Protein AF-A0A9D5AHN9-F1 (afdb_monomer_lite)

Radius of gyration: 20.52 Å; chains: 1; bounding box: 49×47×52 Å

Organism: Pisum sativum (NCBI:txid3888)

Foldseek 3Di:
DFPFPQWDKFDAPVLVLLLVVLLCVVDPCPPCVLLSLLLQLQLLQLLLVLLQVCLVVQVLVVLVVCDPVNLVVVVVVSVVLVVLVVVCQLQLQDPPPDDSDPDVVSSVVSVVVVVVVDTLVVSNVLSVVLVVQLVVQVVVLVVDVVSVCSNVCSVVVSVVVVVVVCVVVVCVVVSNDDDPDDDDDFQDFCPVSHDPDDDSNVSSNVSNNVSSVVLLVVQSSLSVVVCVVVVHDGSSSSQSSVQSVCSNVQSRRSHGRMHIDDDPDDD

Sequence (267 aa):
MGSSRDIAIGPVAVVSLLMGTLLSNEIDPVTHKEEYQRLAFTATFFAGITQATLGIFRLGFLIDFLSHAAIVGFMGGAAITIGLQQLKGFLGIKSKMFTTKTDIVSVLHSVFASAKHGWNWHTILIGASFLCFLLVAKYIGKKNNKFFWVPAIAPLISVVLSTFFVFITRADKQGVEIVNHIEKGINPSSVHDIYFSGEYLGKGFKIGVTAGMIALTEAIAIGRTFASMKDYQLDGNREMVALGTMNVVGSMTSCYVATGKIIMNRS

Secondary structure (DSSP, 8-state):
--S-SSEEEE--HHHHHHHHHHHHHHS-TTT-HHHHHHHHHHHHHHHHHHHHHHHHTTGGGGGTT--HHHHHHHHHHHHHHHHHHHHHHHHT--GGG--S---HHHHHHHHHHHTTT---HHHHHHHHHHHHHHHHHHHHHHH-GGGTTHHHHHHHHHHHHHHHHHHHHTGGGGT-----PPPPSPPPP-TTTS-SSSHHHHHHHHHHHHHHHHHHHHHHHHHHHHHHHHT----HHHHHHHHHHHHHHHHHTTPPP-EEEE-----

pLDDT: mean 75.52, std 12.18, range [34.12, 93.62]

InterPro domains:
  IPR001902 SLC26A/SulP transporter [PTHR11814] (1-261)
  IPR011547 SLC26A/SulP transporter domain [PF00916] (1-262)

Structure (mmCIF, N/CA/C/O backbone):
data_AF-A0A9D5AHN9-F1
#
_entry.id   AF-A0A9D5AHN9-F1
#
loop_
_atom_site.group_PDB
_atom_site.id
_atom_site.type_symbol
_atom_site.label_atom_id
_atom_site.label_alt_id
_atom_site.label_comp_id
_atom_site.label_asym_id
_atom_site.label_entity_id
_atom_site.label_seq_id
_atom_site.pdbx_PDB_ins_code
_atom_site.Cartn_x
_atom_site.Cartn_y
_atom_site.Cartn_z
_atom_site.occupancy
_atom_site.B_iso_or_equiv
_atom_site.auth_seq_id
_atom_site.auth_comp_id
_atom_site.auth_asym_id
_atom_site.auth_atom_id
_atom_site.pdbx_PDB_model_num
ATOM 1 N N . MET A 1 1 ? -20.721 -4.141 2.594 1.00 56.88 1 MET A N 1
ATOM 2 C CA . MET A 1 1 ? -20.319 -4.299 4.010 1.00 56.88 1 MET A CA 1
ATOM 3 C C . MET A 1 1 ? -19.685 -3.020 4.554 1.00 56.88 1 MET A C 1
ATOM 5 O O . MET A 1 1 ? -20.061 -2.641 5.652 1.00 56.88 1 MET A O 1
ATOM 9 N N . GLY A 1 2 ? -18.812 -2.328 3.805 1.00 59.75 2 GLY A N 1
ATOM 10 C CA . GLY A 1 2 ? -18.346 -0.977 4.167 1.00 59.75 2 GLY A CA 1
ATOM 11 C C . GLY A 1 2 ? -19.443 0.091 4.057 1.00 59.75 2 GLY A C 1
ATOM 12 O O . GLY A 1 2 ? -20.428 -0.101 3.338 1.00 59.75 2 GLY A O 1
ATOM 13 N N . SER A 1 3 ? -19.276 1.189 4.793 1.00 61.38 3 SER A N 1
ATOM 14 C CA . SER A 1 3 ? -20.176 2.352 4.831 1.00 61.38 3 SER A CA 1
ATOM 15 C C . SER A 1 3 ? -19.774 3.445 3.829 1.00 61.38 3 SER A C 1
ATOM 17 O O . SER A 1 3 ? -20.563 4.349 3.552 1.00 61.38 3 SER A O 1
ATOM 19 N N . SER A 1 4 ? -18.557 3.381 3.294 1.00 61.06 4 SER A N 1
ATOM 20 C CA . SER A 1 4 ? -17.977 4.372 2.392 1.00 61.06 4 SER A CA 1
ATOM 21 C C . SER A 1 4 ? -18.364 4.095 0.951 1.00 61.06 4 SER A C 1
ATOM 23 O O . SER A 1 4 ? -18.083 3.026 0.413 1.00 61.06 4 SER A O 1
ATOM 25 N N . ARG A 1 5 ? -18.988 5.081 0.306 1.00 58.25 5 ARG A N 1
ATOM 26 C CA . ARG A 1 5 ? -19.476 4.955 -1.077 1.00 58.25 5 ARG A CA 1
ATOM 27 C C . ARG A 1 5 ? -18.409 5.276 -2.127 1.00 58.25 5 ARG A C 1
ATOM 29 O O . ARG A 1 5 ? -18.554 4.860 -3.269 1.00 58.25 5 ARG A O 1
ATOM 36 N N . ASP A 1 6 ? -17.346 5.978 -1.735 1.00 61.53 6 ASP A N 1
ATOM 37 C CA . ASP A 1 6 ? -16.325 6.522 -2.644 1.00 61.53 6 ASP A CA 1
ATOM 38 C C . ASP A 1 6 ? -14.923 5.916 -2.453 1.00 61.53 6 ASP A C 1
ATOM 40 O O . ASP A 1 6 ? -13.973 6.313 -3.128 1.00 61.53 6 ASP A O 1
ATOM 44 N N . ILE A 1 7 ? -14.777 4.943 -1.549 1.00 63.78 7 ILE A N 1
ATOM 45 C CA . ILE A 1 7 ? -13.510 4.241 -1.322 1.00 63.78 7 ILE A CA 1
ATOM 46 C C . ILE A 1 7 ? -13.507 2.960 -2.155 1.00 63.78 7 ILE A C 1
ATOM 48 O O . ILE A 1 7 ? -14.383 2.113 -1.989 1.00 63.78 7 ILE A O 1
ATOM 52 N N . ALA A 1 8 ? -12.491 2.773 -3.000 1.00 70.25 8 ALA A N 1
ATOM 53 C CA . ALA A 1 8 ? -12.139 1.423 -3.441 1.00 70.25 8 ALA A CA 1
ATOM 54 C C . ALA A 1 8 ? -11.085 0.830 -2.530 1.00 70.25 8 ALA A C 1
ATOM 56 O O . ALA A 1 8 ? -10.289 1.551 -1.940 1.00 70.25 8 ALA A O 1
ATOM 57 N N . ILE A 1 9 ? -11.044 -0.492 -2.465 1.00 72.56 9 ILE A N 1
ATOM 58 C CA . ILE A 1 9 ? -10.101 -1.212 -1.621 1.00 72.56 9 ILE A CA 1
ATOM 59 C C . ILE A 1 9 ? -9.083 -1.922 -2.512 1.00 72.56 9 ILE A C 1
ATOM 61 O O . ILE A 1 9 ? -9.425 -2.478 -3.556 1.00 72.56 9 ILE A O 1
ATOM 65 N N . GLY A 1 10 ? -7.812 -1.869 -2.126 1.00 72.44 10 GLY A N 1
ATOM 66 C CA . GLY A 1 10 ? -6.742 -2.584 -2.810 1.00 72.44 10 GLY A CA 1
ATOM 67 C C . GLY A 1 10 ? -5.393 -2.443 -2.103 1.00 72.44 10 GLY A C 1
ATOM 68 O O . GLY A 1 10 ? -5.290 -1.749 -1.095 1.00 72.44 10 GLY A O 1
ATOM 69 N N . PRO A 1 11 ? -4.325 -3.045 -2.645 1.00 71.44 11 PRO A N 1
ATOM 70 C CA . PRO A 1 11 ? -2.995 -2.975 -2.041 1.00 71.44 11 PRO A CA 1
ATOM 71 C C . PRO A 1 11 ? -2.418 -1.562 -2.151 1.00 71.44 11 PRO A C 1
ATOM 73 O O . PRO A 1 11 ? -2.316 -1.023 -3.260 1.00 71.44 11 PRO A O 1
ATOM 76 N N . VAL A 1 12 ? -2.056 -0.953 -1.023 1.00 72.88 12 VAL A N 1
ATOM 77 C CA . VAL A 1 12 ? -1.481 0.400 -0.979 1.00 72.88 12 VAL A CA 1
ATOM 78 C C . VAL A 1 12 ? 0.006 0.347 -0.673 1.00 72.88 12 VAL A C 1
ATOM 80 O O . VAL A 1 12 ? 0.457 -0.413 0.176 1.00 72.88 12 VAL A O 1
ATOM 83 N N . ALA A 1 13 ? 0.753 1.202 -1.371 1.00 69.75 13 ALA A N 1
ATOM 84 C CA . ALA A 1 13 ? 2.201 1.340 -1.309 1.00 69.75 13 ALA A CA 1
ATOM 85 C C . ALA A 1 13 ? 2.790 1.332 0.110 1.00 69.75 13 ALA A C 1
ATOM 87 O O . ALA A 1 13 ? 3.797 0.669 0.342 1.00 69.75 13 ALA A O 1
ATOM 88 N N . VAL A 1 14 ? 2.181 2.068 1.045 1.00 70.88 14 VAL A N 1
ATOM 89 C CA . VAL A 1 14 ? 2.687 2.215 2.418 1.00 70.88 14 VAL A CA 1
ATOM 90 C C . VAL A 1 14 ? 2.632 0.877 3.154 1.00 70.88 14 VAL A C 1
ATOM 92 O O . VAL A 1 14 ? 3.654 0.398 3.646 1.00 70.88 14 VAL A O 1
ATOM 95 N N . VAL A 1 15 ? 1.461 0.236 3.167 1.00 79.06 15 VAL A N 1
ATOM 96 C CA . VAL A 1 15 ? 1.270 -1.058 3.834 1.00 79.06 15 VAL A CA 1
ATOM 97 C C . VAL A 1 15 ? 2.045 -2.169 3.127 1.00 79.06 15 VAL A C 1
ATOM 99 O O . VAL A 1 15 ? 2.690 -2.972 3.796 1.00 79.06 15 VAL A O 1
ATOM 102 N N . SER A 1 16 ? 2.046 -2.199 1.789 1.00 80.25 16 SER A N 1
ATOM 103 C CA . SER A 1 16 ? 2.808 -3.185 1.011 1.00 80.25 16 SER A CA 1
ATOM 104 C C . SER A 1 16 ? 4.296 -3.133 1.319 1.00 80.25 16 SER A C 1
ATOM 106 O O . SER A 1 16 ? 4.947 -4.169 1.425 1.00 80.25 16 SER A O 1
ATOM 108 N N . LEU A 1 17 ? 4.835 -1.932 1.494 1.00 75.38 17 LEU A N 1
ATOM 109 C CA . LEU A 1 17 ? 6.242 -1.772 1.789 1.00 75.38 17 LEU A CA 1
ATOM 110 C C . LEU A 1 17 ? 6.576 -2.118 3.240 1.00 75.38 17 LEU A C 1
ATOM 112 O O . LEU A 1 17 ? 7.531 -2.852 3.473 1.00 75.38 17 LEU A O 1
ATOM 116 N N . LEU A 1 18 ? 5.789 -1.631 4.202 1.00 81.94 18 LEU A N 1
ATOM 117 C CA . LEU A 1 18 ? 5.949 -1.999 5.609 1.00 81.94 18 LEU A CA 1
ATOM 118 C C . LEU A 1 18 ? 5.893 -3.516 5.789 1.00 81.94 18 LEU A C 1
ATOM 120 O O . LEU A 1 18 ? 6.715 -4.113 6.474 1.00 81.94 18 LEU A O 1
ATOM 124 N N . MET A 1 19 ? 4.898 -4.150 5.188 1.00 83.19 19 MET A N 1
ATOM 125 C CA . MET A 1 19 ? 4.748 -5.583 5.313 1.00 83.19 19 MET A CA 1
ATOM 126 C C . MET A 1 19 ? 5.882 -6.295 4.561 1.00 83.19 19 MET A C 1
ATOM 128 O O . MET A 1 19 ? 6.462 -7.231 5.099 1.00 83.19 19 MET A O 1
ATOM 132 N N . GLY A 1 20 ? 6.319 -5.779 3.409 1.00 82.12 20 GLY A N 1
ATOM 133 C CA . GLY A 1 20 ? 7.516 -6.246 2.714 1.00 82.12 20 GLY A CA 1
ATOM 134 C C . GLY A 1 20 ? 8.793 -6.198 3.565 1.00 82.12 20 GLY A C 1
ATOM 135 O O . GLY A 1 20 ? 9.547 -7.172 3.560 1.00 82.12 20 GLY A O 1
ATO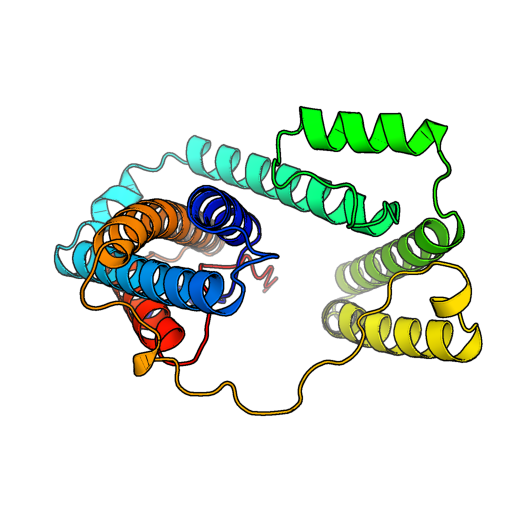M 136 N N . THR A 1 21 ? 9.031 -5.123 4.327 1.00 81.00 21 THR A N 1
ATOM 137 C CA . THR A 1 21 ? 10.201 -4.998 5.218 1.00 81.00 21 THR A CA 1
ATOM 138 C C . THR A 1 21 ? 10.106 -5.926 6.418 1.00 81.00 21 THR A C 1
ATOM 140 O O . THR A 1 21 ? 11.073 -6.622 6.718 1.00 81.00 21 THR A O 1
ATOM 143 N N . LEU A 1 22 ? 8.946 -5.979 7.074 1.00 85.38 22 LEU A N 1
ATOM 144 C CA . LEU A 1 22 ? 8.719 -6.854 8.223 1.00 85.38 22 LEU A CA 1
ATOM 145 C C . LEU A 1 22 ? 8.866 -8.333 7.849 1.00 85.38 22 LEU A C 1
ATOM 147 O O . LEU A 1 22 ? 9.492 -9.081 8.590 1.00 85.38 22 LEU A O 1
ATOM 151 N N . LEU A 1 23 ? 8.350 -8.738 6.686 1.00 86.31 23 LEU A N 1
ATOM 152 C CA . LEU A 1 23 ? 8.511 -10.098 6.170 1.00 86.31 23 LEU A CA 1
ATOM 153 C C . LEU A 1 23 ? 9.968 -10.395 5.799 1.00 86.31 23 LEU A C 1
ATOM 155 O O . LEU A 1 23 ? 10.476 -11.448 6.164 1.00 86.31 23 LEU A O 1
ATOM 159 N N . SER A 1 24 ? 10.656 -9.461 5.127 1.00 83.62 24 SER A N 1
ATOM 160 C CA . SER A 1 24 ? 12.051 -9.663 4.687 1.00 83.62 24 SER A CA 1
ATOM 161 C C . SER A 1 24 ? 13.046 -9.752 5.846 1.00 83.62 24 SER A C 1
ATOM 163 O O . SER A 1 24 ? 14.134 -10.290 5.677 1.00 83.62 24 SER A O 1
ATOM 165 N N . ASN A 1 25 ? 12.694 -9.203 7.013 1.00 84.75 25 ASN A N 1
ATOM 166 C CA . ASN A 1 25 ? 13.499 -9.334 8.226 1.00 84.75 25 ASN A CA 1
ATOM 167 C C . ASN A 1 25 ? 13.397 -10.733 8.852 1.00 84.75 25 ASN A C 1
ATOM 169 O O . ASN A 1 25 ? 14.297 -11.123 9.589 1.00 84.75 25 ASN A O 1
ATOM 173 N N . GLU A 1 26 ? 12.312 -11.463 8.584 1.00 85.94 26 GLU A N 1
ATOM 174 C CA . GLU A 1 26 ? 12.090 -12.812 9.115 1.00 85.94 26 GLU A CA 1
ATOM 175 C C . GLU A 1 26 ? 12.490 -13.897 8.111 1.00 85.94 26 GLU A C 1
ATOM 177 O O . GLU A 1 26 ? 13.025 -14.931 8.507 1.00 85.94 26 GLU A O 1
ATOM 182 N N . ILE A 1 27 ? 12.215 -13.678 6.821 1.00 84.56 27 ILE A N 1
ATOM 183 C CA . ILE A 1 27 ? 12.474 -14.630 5.738 1.00 84.56 27 ILE A CA 1
ATOM 184 C C . ILE A 1 27 ? 13.061 -13.877 4.549 1.00 84.56 27 ILE A C 1
ATOM 186 O O . ILE A 1 27 ? 12.467 -12.922 4.049 1.00 84.56 27 ILE A O 1
ATOM 190 N N . ASP A 1 28 ? 14.208 -14.337 4.057 1.00 79.94 28 ASP A N 1
ATOM 191 C CA . ASP A 1 28 ? 14.819 -13.774 2.858 1.00 79.94 28 ASP A CA 1
ATOM 192 C C . ASP A 1 28 ? 13.980 -14.131 1.608 1.00 79.94 28 ASP A C 1
ATOM 194 O O . ASP A 1 28 ? 13.803 -15.315 1.292 1.00 79.94 28 ASP A O 1
ATOM 198 N N . PRO A 1 29 ? 13.472 -13.123 0.868 1.00 75.25 29 PRO A N 1
ATOM 199 C CA . PRO A 1 29 ? 12.591 -13.333 -0.279 1.00 75.25 29 PRO A CA 1
ATOM 200 C C . PRO A 1 29 ? 13.267 -14.031 -1.469 1.00 75.25 29 PRO A C 1
ATOM 202 O O . PRO A 1 29 ? 12.564 -14.496 -2.370 1.00 75.25 29 PRO A O 1
ATOM 205 N N . VAL A 1 30 ? 14.604 -14.081 -1.517 1.00 75.56 30 VAL A N 1
ATOM 206 C CA . VAL A 1 30 ? 15.353 -14.667 -2.642 1.00 75.56 30 VAL A CA 1
ATOM 207 C C . VAL A 1 30 ? 15.638 -16.147 -2.415 1.00 75.56 30 VAL A C 1
ATOM 209 O O . VAL A 1 30 ? 15.541 -16.937 -3.352 1.00 75.56 30 VAL A O 1
ATOM 212 N N . THR A 1 31 ? 15.979 -16.526 -1.184 1.00 76.25 31 THR A N 1
ATOM 213 C CA . THR A 1 31 ? 16.354 -17.905 -0.845 1.00 76.25 31 THR A CA 1
ATOM 214 C C . THR A 1 31 ? 15.147 -18.770 -0.483 1.00 76.25 31 THR A C 1
ATOM 216 O O . THR A 1 31 ? 15.125 -19.941 -0.850 1.00 76.25 31 THR A O 1
ATOM 219 N N . HIS A 1 32 ? 14.112 -18.198 0.146 1.00 83.00 32 HIS A N 1
ATOM 220 C CA . HIS A 1 32 ? 12.952 -18.939 0.666 1.00 83.00 32 HIS A CA 1
ATOM 221 C C . HIS A 1 32 ? 11.625 -18.323 0.189 1.00 83.00 32 HIS A C 1
ATOM 223 O O . HIS A 1 32 ? 10.776 -17.894 0.974 1.00 83.00 32 HIS A O 1
ATOM 229 N N . LYS A 1 33 ? 11.439 -18.261 -1.137 1.00 81.31 33 LYS A N 1
ATOM 230 C CA . LYS A 1 33 ? 10.301 -17.579 -1.781 1.00 81.31 33 LYS A CA 1
ATOM 231 C C . LYS A 1 33 ? 8.930 -18.123 -1.355 1.00 81.31 33 LYS A C 1
ATOM 233 O O . LYS A 1 33 ? 8.015 -17.333 -1.132 1.00 81.31 33 LYS A O 1
ATOM 238 N N . GLU A 1 34 ? 8.781 -19.442 -1.244 1.00 83.38 34 GLU A N 1
ATOM 239 C CA . GLU A 1 34 ? 7.508 -20.060 -0.845 1.00 83.38 34 GLU A CA 1
ATOM 240 C C . GLU A 1 34 ? 7.158 -19.722 0.608 1.00 83.38 34 GLU A C 1
ATOM 242 O O . GLU A 1 34 ? 6.055 -19.261 0.891 1.00 83.38 34 GLU A O 1
ATOM 247 N N . GLU A 1 35 ? 8.110 -19.846 1.533 1.00 84.00 35 GLU A N 1
ATOM 248 C CA . GLU A 1 35 ? 7.888 -19.524 2.948 1.00 84.00 35 GLU A CA 1
ATOM 249 C C . GLU A 1 35 ? 7.595 -18.034 3.160 1.00 84.00 35 GLU A C 1
ATOM 251 O O . GLU A 1 35 ? 6.725 -17.677 3.958 1.00 84.00 35 GLU A O 1
ATOM 256 N N . TYR A 1 36 ? 8.243 -17.158 2.384 1.00 86.31 36 TYR A N 1
ATOM 257 C CA . TYR A 1 36 ? 7.948 -15.726 2.371 1.00 86.31 36 TYR A CA 1
ATOM 258 C C . TYR A 1 36 ? 6.484 -15.449 1.988 1.00 86.31 36 TYR A C 1
ATOM 260 O O . TYR A 1 36 ? 5.802 -14.659 2.647 1.00 86.31 36 TYR A O 1
ATOM 268 N N . GLN A 1 37 ? 5.974 -16.116 0.946 1.00 86.38 37 GLN A N 1
ATOM 269 C CA . GLN A 1 37 ? 4.579 -15.978 0.511 1.00 86.38 37 GLN A CA 1
ATOM 270 C C . GLN A 1 37 ? 3.603 -16.518 1.562 1.00 86.38 37 GLN A C 1
ATOM 272 O O . GLN A 1 37 ? 2.626 -15.848 1.904 1.00 86.38 37 GLN A O 1
ATOM 277 N N . ARG A 1 38 ? 3.902 -17.680 2.146 1.00 88.62 38 ARG A N 1
ATOM 278 C CA . ARG A 1 38 ? 3.105 -18.270 3.231 1.00 88.62 38 ARG A CA 1
ATOM 279 C C . ARG A 1 38 ? 3.027 -17.358 4.455 1.00 88.62 38 ARG A C 1
ATOM 281 O O . ARG A 1 38 ? 1.945 -17.149 5.017 1.00 88.62 38 ARG A O 1
ATOM 288 N N . LEU A 1 39 ? 4.148 -16.748 4.844 1.00 88.81 39 LEU A N 1
ATOM 289 C CA . LEU A 1 39 ? 4.190 -15.780 5.939 1.00 88.81 39 LEU A CA 1
ATOM 290 C C . LEU A 1 39 ? 3.394 -14.510 5.598 1.00 88.81 39 LEU A C 1
ATOM 292 O O . LEU A 1 39 ? 2.680 -13.990 6.456 1.00 88.81 39 LEU A O 1
ATOM 296 N N . ALA A 1 40 ? 3.443 -14.049 4.345 1.00 89.19 40 ALA A N 1
ATOM 297 C CA . ALA A 1 40 ? 2.639 -12.924 3.873 1.00 89.19 40 ALA A CA 1
ATOM 298 C C . ALA A 1 40 ? 1.128 -13.194 3.959 1.00 89.19 40 ALA A C 1
ATOM 300 O O . ALA A 1 40 ? 0.375 -12.339 4.437 1.00 89.19 40 ALA A O 1
ATOM 301 N N . PHE A 1 41 ? 0.667 -14.377 3.546 1.00 90.38 41 PHE A N 1
ATOM 302 C CA . PHE A 1 41 ? -0.745 -14.755 3.669 1.00 90.38 41 PHE A CA 1
ATOM 303 C C . PHE A 1 41 ? -1.164 -14.882 5.132 1.00 90.38 41 PHE A C 1
ATOM 305 O O . PHE A 1 41 ? -2.204 -14.354 5.520 1.00 90.38 41 PHE A O 1
ATOM 312 N N . THR A 1 42 ? -0.310 -15.474 5.968 1.00 90.75 42 THR A N 1
ATOM 313 C CA . THR A 1 42 ? -0.541 -15.598 7.415 1.00 90.75 42 THR A CA 1
ATOM 314 C C . THR A 1 42 ? -0.676 -14.229 8.083 1.00 90.75 42 THR A C 1
ATOM 316 O O . THR A 1 42 ? -1.626 -13.979 8.823 1.00 90.75 42 THR A O 1
ATOM 319 N N . ALA A 1 43 ? 0.232 -13.299 7.787 1.00 91.75 43 ALA A N 1
ATOM 320 C CA . ALA A 1 43 ? 0.153 -11.939 8.305 1.00 91.75 43 ALA A CA 1
ATOM 321 C C . ALA A 1 43 ? -1.082 -11.186 7.780 1.00 91.75 43 ALA A C 1
ATOM 323 O O . ALA A 1 43 ? -1.721 -10.464 8.541 1.00 91.75 43 ALA A O 1
ATOM 324 N N . THR A 1 44 ? -1.472 -11.392 6.519 1.00 91.44 44 THR A N 1
ATOM 325 C CA . THR A 1 44 ? -2.690 -10.787 5.948 1.00 91.44 44 THR A CA 1
ATOM 326 C C . THR A 1 44 ? -3.954 -11.317 6.634 1.00 91.44 44 THR A C 1
ATOM 328 O O . THR A 1 44 ? -4.851 -10.540 6.967 1.00 91.44 44 THR A O 1
ATOM 331 N N . PHE A 1 45 ? -3.996 -12.618 6.923 1.00 92.56 45 PHE A N 1
ATOM 332 C CA . PHE A 1 45 ? -5.085 -13.258 7.656 1.00 92.56 45 PHE A CA 1
ATOM 333 C C . PHE A 1 45 ? -5.238 -12.667 9.063 1.00 92.56 45 PHE A C 1
ATOM 335 O O . PHE A 1 45 ? -6.328 -12.238 9.446 1.00 92.56 45 PHE A O 1
ATOM 342 N N . PHE A 1 46 ? -4.136 -12.560 9.816 1.00 93.19 46 PHE A N 1
ATOM 343 C CA . PHE A 1 46 ? -4.167 -11.966 11.155 1.00 93.19 46 PHE A CA 1
ATOM 344 C C . PHE A 1 46 ? -4.467 -10.470 11.140 1.00 93.19 46 PHE A C 1
ATOM 346 O O . PHE A 1 46 ? -5.211 -10.010 12.004 1.00 93.19 46 PHE A O 1
ATOM 353 N N . ALA A 1 47 ? -3.982 -9.724 10.144 1.00 92.94 47 ALA A N 1
ATOM 354 C CA . ALA A 1 47 ? -4.381 -8.333 9.940 1.00 92.94 47 ALA A CA 1
ATOM 355 C C . ALA A 1 47 ? -5.906 -8.215 9.802 1.00 92.94 47 ALA A C 1
ATOM 357 O O . ALA A 1 47 ? -6.526 -7.371 10.454 1.00 92.94 47 ALA A O 1
ATOM 358 N N . GLY A 1 48 ? -6.511 -9.105 9.010 1.00 91.94 48 GLY A N 1
ATOM 359 C CA . GLY A 1 48 ? -7.955 -9.167 8.829 1.00 91.94 48 GLY A CA 1
ATOM 360 C C . GLY A 1 48 ? -8.714 -9.533 10.108 1.00 91.94 48 GLY A C 1
ATOM 361 O O . GLY A 1 48 ? -9.681 -8.857 10.461 1.00 91.94 48 GLY A O 1
ATOM 362 N N . ILE A 1 49 ? -8.244 -10.539 10.855 1.00 93.62 49 ILE A N 1
ATOM 363 C CA . ILE A 1 49 ? -8.828 -10.916 12.153 1.00 93.62 49 ILE A CA 1
ATOM 364 C C . ILE A 1 49 ? -8.778 -9.742 13.125 1.00 93.62 49 ILE A C 1
ATOM 366 O O . ILE A 1 49 ? -9.796 -9.427 13.741 1.00 93.62 49 ILE A O 1
ATOM 370 N N . THR A 1 50 ? -7.629 -9.079 13.264 1.00 91.62 50 THR A N 1
ATOM 371 C CA . THR A 1 50 ? -7.484 -7.937 14.171 1.00 91.62 50 THR A CA 1
ATOM 372 C C . THR A 1 50 ? -8.458 -6.827 13.789 1.00 91.62 50 THR A C 1
ATOM 374 O O . THR A 1 50 ? -9.213 -6.368 14.640 1.00 91.62 50 THR A O 1
ATOM 377 N N . GLN A 1 51 ? -8.527 -6.452 12.512 1.00 91.56 51 GLN A N 1
ATOM 378 C CA . GLN A 1 51 ? -9.454 -5.424 12.025 1.00 91.56 51 GLN A CA 1
ATOM 379 C C . GLN A 1 51 ? -10.925 -5.790 12.271 1.00 91.56 51 GLN A C 1
ATOM 381 O O . GLN A 1 51 ? -11.683 -4.973 12.799 1.00 91.56 51 GLN A O 1
ATOM 386 N N . ALA A 1 52 ? -11.322 -7.026 11.957 1.00 92.06 52 ALA A N 1
ATOM 387 C CA . ALA A 1 52 ? -12.683 -7.502 12.187 1.00 92.06 52 ALA A CA 1
ATOM 388 C C . ALA A 1 52 ? -13.026 -7.498 13.682 1.00 92.06 52 ALA A C 1
ATOM 390 O O . ALA A 1 52 ? -14.096 -7.034 14.070 1.00 92.06 52 ALA A O 1
ATOM 391 N N . THR A 1 53 ? -12.088 -7.940 14.520 1.00 92.25 53 THR A N 1
ATOM 392 C CA . THR A 1 53 ? -12.222 -7.964 15.981 1.00 92.25 53 THR A CA 1
ATOM 393 C C . THR A 1 53 ? -12.420 -6.556 16.540 1.00 92.25 53 THR A C 1
ATOM 395 O O . THR A 1 53 ? -13.354 -6.333 17.308 1.00 92.25 53 THR A O 1
ATOM 398 N N . LEU A 1 54 ? -11.617 -5.579 16.104 1.00 89.75 54 LEU A N 1
ATOM 399 C CA . LEU A 1 54 ? -11.771 -4.175 16.507 1.00 89.75 54 LEU A CA 1
ATOM 400 C C . LEU A 1 54 ? -13.152 -3.616 16.118 1.00 89.75 54 LEU A C 1
ATOM 402 O O . LEU A 1 54 ? -13.787 -2.923 16.915 1.00 89.75 54 LEU A O 1
ATOM 406 N N . GLY A 1 55 ? -13.642 -3.957 14.923 1.00 88.12 55 GLY A N 1
ATOM 407 C CA . GLY A 1 55 ? -14.971 -3.556 14.460 1.00 88.12 55 GLY A CA 1
ATOM 408 C C . GLY A 1 55 ? -16.114 -4.205 15.247 1.00 88.12 55 GLY A C 1
ATOM 409 O O . GLY A 1 55 ? -17.085 -3.528 15.589 1.00 88.12 55 GLY A O 1
ATOM 410 N N . ILE A 1 56 ? -15.984 -5.489 15.602 1.00 90.25 56 ILE A N 1
ATOM 411 C CA . ILE A 1 56 ? -16.956 -6.223 16.432 1.00 90.25 56 ILE A CA 1
ATOM 412 C C . ILE A 1 56 ? -17.014 -5.642 17.850 1.00 90.25 56 ILE A C 1
ATOM 414 O O . ILE A 1 56 ? -18.107 -5.429 18.377 1.00 90.25 56 ILE A O 1
ATOM 418 N N . PHE A 1 57 ? -15.862 -5.305 18.439 1.00 90.38 57 PHE A N 1
ATOM 419 C CA . PHE A 1 57 ? -15.779 -4.623 19.738 1.00 90.38 57 PHE A CA 1
ATOM 420 C C . PHE A 1 57 ? -16.199 -3.149 19.699 1.00 90.38 57 PHE A C 1
ATOM 422 O O . PHE A 1 57 ? -16.144 -2.463 20.718 1.00 90.38 57 PHE A O 1
ATOM 429 N N . ARG A 1 58 ? -16.659 -2.661 18.545 1.00 85.69 58 ARG A N 1
ATOM 430 C CA . ARG A 1 58 ? -17.127 -1.290 18.338 1.00 85.69 58 ARG A CA 1
ATOM 431 C C . ARG A 1 58 ? -16.071 -0.226 18.664 1.00 85.69 58 ARG A C 1
ATOM 433 O O . ARG A 1 58 ? -16.394 0.855 19.156 1.00 85.69 58 ARG A O 1
ATOM 440 N N . LEU A 1 59 ? -14.803 -0.513 18.362 1.00 84.25 59 LEU A N 1
ATOM 441 C CA . LEU A 1 59 ? -13.683 0.412 18.575 1.00 84.25 59 LEU A CA 1
ATOM 442 C C . LEU A 1 59 ? -13.572 1.496 17.489 1.00 84.25 59 LEU A C 1
ATOM 444 O O . LEU A 1 59 ? -12.596 2.240 17.441 1.00 84.25 59 LEU A O 1
ATOM 448 N N . GLY A 1 60 ? -14.591 1.645 16.645 1.00 77.00 60 GLY A N 1
ATOM 449 C CA . GLY A 1 60 ? -14.702 2.706 15.648 1.00 77.00 60 GLY A CA 1
ATOM 450 C C . GLY A 1 60 ? -14.779 4.112 16.243 1.00 77.00 60 GLY A C 1
ATOM 451 O O . GLY A 1 60 ? -14.569 5.069 15.512 1.00 77.00 60 GLY A O 1
ATOM 452 N N . PHE A 1 61 ? -14.986 4.268 17.554 1.00 76.75 61 PHE A N 1
ATOM 453 C CA . PHE A 1 61 ? -14.848 5.571 18.215 1.00 76.75 61 PHE A CA 1
ATOM 454 C C . PHE A 1 61 ? -13.408 6.119 18.132 1.00 76.75 61 PHE A C 1
ATOM 456 O O . PHE A 1 61 ? -13.204 7.328 18.182 1.00 76.75 61 PHE A O 1
ATOM 463 N N . LEU A 1 62 ? -12.392 5.253 17.972 1.00 72.25 62 LEU A N 1
ATOM 464 C CA . LEU A 1 62 ? -10.990 5.667 17.788 1.00 72.25 62 LEU A CA 1
ATOM 465 C C . LEU A 1 62 ? -10.808 6.562 16.556 1.00 72.25 62 LEU A C 1
ATOM 467 O O . LEU A 1 62 ? -9.855 7.333 16.470 1.00 72.25 62 LEU A O 1
ATOM 471 N N . ILE A 1 63 ? -11.747 6.483 15.618 1.00 66.00 63 ILE A N 1
ATOM 472 C CA . ILE A 1 63 ? -11.788 7.315 14.422 1.00 66.00 63 ILE A CA 1
ATOM 473 C C . ILE A 1 63 ? -12.110 8.767 14.758 1.00 66.00 63 ILE A C 1
ATOM 475 O O . ILE A 1 63 ? -11.615 9.671 14.090 1.00 66.00 63 ILE A O 1
ATOM 479 N N . ASP A 1 64 ? -12.914 9.000 15.791 1.00 69.81 64 ASP A N 1
ATOM 480 C CA . ASP A 1 64 ? -13.326 10.343 16.199 1.00 69.81 64 ASP A CA 1
ATOM 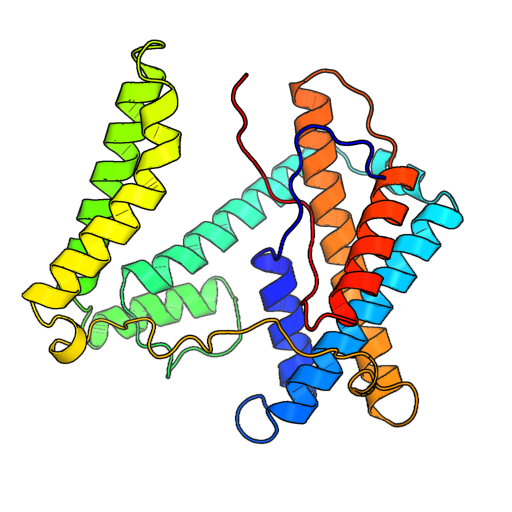481 C C . ASP A 1 64 ? -12.193 11.094 16.911 1.00 69.81 64 ASP A C 1
ATOM 483 O O . ASP A 1 64 ? -12.210 12.320 16.996 1.00 69.81 64 ASP A O 1
ATOM 487 N N . PHE A 1 65 ? -11.161 10.370 17.358 1.00 72.56 65 PHE A N 1
ATOM 488 C CA . PHE A 1 65 ? -9.949 10.931 17.957 1.00 72.56 65 PHE A CA 1
ATOM 489 C C . PHE A 1 65 ? -8.900 11.388 16.927 1.00 72.56 65 PHE A C 1
ATOM 491 O O . PHE A 1 65 ? -7.925 12.049 17.296 1.00 72.56 65 PHE A O 1
ATOM 498 N N . LEU A 1 66 ? -9.079 11.082 15.637 1.00 70.44 66 LEU A N 1
ATOM 499 C CA . LEU A 1 66 ? -8.197 11.570 14.574 1.00 70.44 66 LEU A CA 1
ATOM 500 C C . LEU A 1 66 ? -8.523 13.030 14.252 1.00 70.44 66 LEU A C 1
ATOM 502 O O . LEU A 1 66 ? -9.505 13.342 13.580 1.00 70.44 66 LEU A O 1
ATOM 506 N N . SER A 1 67 ? -7.663 13.938 14.713 1.00 78.31 67 SER A N 1
ATOM 507 C CA . SER A 1 67 ? -7.798 15.360 14.405 1.00 78.31 67 SER A CA 1
ATOM 508 C C . SER A 1 67 ? -7.667 15.620 12.901 1.00 78.31 67 SER A C 1
ATOM 510 O O . SER A 1 67 ? -6.937 14.931 12.184 1.00 78.31 67 SER A O 1
ATOM 512 N N . HIS A 1 68 ? -8.320 16.679 12.418 1.00 73.12 68 HIS A N 1
ATOM 513 C CA . HIS A 1 68 ? -8.191 17.109 11.024 1.00 73.12 68 HIS A CA 1
ATOM 514 C C . HIS A 1 68 ? -6.719 17.327 10.620 1.00 73.12 68 HIS A C 1
ATOM 516 O O . HIS A 1 68 ? -6.306 16.943 9.528 1.00 73.12 68 HIS A O 1
ATOM 522 N N . ALA A 1 69 ? -5.898 17.857 11.534 1.00 80.56 69 ALA A N 1
ATOM 523 C CA . ALA A 1 69 ? -4.465 18.049 11.322 1.00 80.56 69 ALA A CA 1
ATOM 524 C C . ALA A 1 69 ? -3.708 16.725 11.112 1.00 80.56 69 ALA A C 1
ATOM 526 O O . ALA A 1 69 ? -2.858 16.645 10.224 1.00 80.56 69 ALA A O 1
ATOM 527 N N . ALA A 1 70 ? -4.032 15.676 11.877 1.00 72.94 70 ALA A N 1
ATOM 528 C CA . ALA A 1 70 ? -3.422 14.356 11.711 1.00 72.94 70 ALA A CA 1
ATOM 529 C C . ALA A 1 70 ? -3.765 13.740 10.345 1.00 72.94 70 ALA A C 1
ATOM 531 O O . ALA A 1 70 ? -2.891 13.182 9.683 1.00 72.94 70 ALA A O 1
ATOM 532 N N . ILE A 1 71 ? -5.011 13.907 9.889 1.00 69.44 71 ILE A N 1
ATOM 533 C CA . ILE A 1 71 ? -5.472 13.427 8.578 1.00 69.44 71 ILE A CA 1
ATOM 534 C C . ILE A 1 71 ? -4.715 14.138 7.444 1.00 69.44 71 ILE A C 1
ATOM 536 O O . ILE A 1 71 ? -4.184 13.481 6.546 1.00 69.44 71 ILE A O 1
ATOM 540 N N . VAL A 1 72 ? -4.610 15.470 7.501 1.00 74.31 72 VAL A N 1
ATOM 541 C CA . VAL A 1 72 ? -3.885 16.261 6.491 1.00 74.31 72 VAL A CA 1
ATOM 542 C C . VAL A 1 72 ? -2.389 15.920 6.486 1.00 74.31 72 VAL A C 1
ATOM 544 O O . VAL A 1 72 ? -1.807 15.751 5.412 1.00 74.31 72 VAL A O 1
ATOM 547 N N . GLY A 1 73 ? -1.774 15.756 7.662 1.00 77.94 73 GLY A N 1
ATOM 548 C CA . GLY A 1 73 ? -0.372 15.347 7.794 1.00 77.94 73 GLY A CA 1
ATOM 549 C C . GLY A 1 73 ? -0.100 13.957 7.211 1.00 77.94 73 GLY A C 1
ATOM 550 O O . GLY A 1 73 ? 0.846 13.788 6.439 1.00 77.94 73 GLY A O 1
ATOM 551 N N . PHE A 1 74 ? -0.964 12.981 7.507 1.00 71.38 74 PHE A N 1
ATOM 552 C CA . PHE A 1 74 ? -0.874 11.633 6.943 1.00 71.38 74 PHE A CA 1
ATOM 553 C C . PHE A 1 74 ? -1.006 11.647 5.414 1.00 71.38 74 PHE A C 1
ATOM 555 O O . PHE A 1 74 ? -0.183 11.051 4.721 1.00 71.38 74 PHE A O 1
ATOM 562 N N . MET A 1 75 ? -1.979 12.387 4.873 1.00 72.00 75 MET A N 1
ATOM 563 C CA . MET A 1 75 ? -2.166 12.528 3.425 1.00 72.00 75 MET A CA 1
ATOM 564 C C . MET A 1 75 ? -0.943 13.162 2.745 1.00 72.00 75 MET A C 1
ATOM 566 O O . MET A 1 75 ? -0.515 12.689 1.690 1.00 72.00 75 MET A O 1
ATOM 570 N N . GLY A 1 76 ? -0.353 14.197 3.352 1.00 79.00 76 GLY A N 1
ATOM 571 C CA . GLY A 1 76 ? 0.884 14.813 2.865 1.00 79.00 76 GLY A CA 1
ATOM 572 C C . GLY A 1 76 ? 2.055 13.826 2.845 1.00 79.00 76 GLY A C 1
ATOM 573 O O . GLY A 1 76 ? 2.734 13.694 1.825 1.00 79.00 76 GLY A O 1
ATOM 574 N N . GLY A 1 77 ? 2.249 13.074 3.932 1.00 75.38 77 GLY A N 1
ATOM 575 C CA . GLY A 1 77 ? 3.285 12.040 4.024 1.00 75.38 77 GLY A CA 1
ATOM 576 C C . GLY A 1 77 ? 3.093 10.900 3.018 1.00 75.38 77 GLY A C 1
ATOM 577 O O . GLY A 1 77 ? 4.049 10.495 2.347 1.00 75.38 77 GLY A O 1
ATOM 578 N N . ALA A 1 78 ? 1.857 10.424 2.847 1.00 71.00 78 ALA A N 1
ATOM 579 C CA . ALA A 1 78 ? 1.509 9.411 1.854 1.00 71.00 78 ALA A CA 1
ATOM 580 C C . ALA A 1 78 ? 1.769 9.916 0.424 1.00 71.00 78 ALA A C 1
ATOM 582 O O . ALA A 1 78 ? 2.388 9.208 -0.369 1.00 71.00 78 ALA A O 1
ATOM 583 N N . ALA A 1 79 ? 1.382 11.156 0.104 1.00 75.69 79 ALA A N 1
ATOM 584 C CA . ALA A 1 79 ? 1.627 11.763 -1.205 1.00 75.69 79 ALA A CA 1
ATOM 585 C C . ALA A 1 79 ? 3.127 11.890 -1.519 1.00 75.69 79 ALA A C 1
ATOM 587 O O . ALA A 1 79 ? 3.549 11.544 -2.625 1.00 75.69 79 ALA A O 1
ATOM 588 N N . ILE A 1 80 ? 3.939 12.323 -0.546 1.00 79.25 80 ILE A N 1
ATOM 589 C CA . ILE A 1 80 ? 5.403 12.385 -0.681 1.00 79.25 80 ILE A CA 1
ATOM 590 C C . ILE A 1 80 ? 5.977 10.983 -0.905 1.00 79.25 80 ILE A C 1
ATOM 592 O O . ILE A 1 80 ? 6.754 10.779 -1.836 1.00 79.25 80 ILE A O 1
ATOM 596 N N . THR A 1 81 ? 5.563 10.004 -0.099 1.00 71.00 81 THR A N 1
ATOM 597 C CA . THR A 1 81 ? 6.049 8.618 -0.194 1.00 71.00 81 THR A CA 1
ATOM 598 C C . THR A 1 81 ? 5.722 8.001 -1.553 1.00 71.00 81 THR A C 1
ATOM 600 O O . THR A 1 81 ? 6.601 7.435 -2.203 1.00 71.00 81 THR A O 1
ATOM 603 N N . ILE A 1 82 ? 4.484 8.160 -2.027 1.00 74.06 82 ILE A N 1
ATOM 604 C CA . ILE A 1 82 ? 4.057 7.695 -3.351 1.00 74.06 82 ILE A CA 1
ATOM 605 C C . ILE A 1 82 ? 4.861 8.408 -4.446 1.00 74.06 82 ILE A C 1
ATOM 607 O O . ILE A 1 82 ? 5.364 7.749 -5.354 1.00 74.06 82 ILE A O 1
ATOM 611 N N . GLY A 1 83 ? 5.034 9.730 -4.352 1.00 76.88 83 GLY A N 1
ATOM 612 C CA . GLY A 1 83 ? 5.823 10.506 -5.313 1.00 76.88 83 GLY A CA 1
ATOM 613 C C . GLY A 1 83 ? 7.273 10.021 -5.415 1.00 76.88 83 GLY A C 1
ATOM 614 O O . GLY A 1 83 ? 7.777 9.803 -6.517 1.00 76.88 83 GLY A O 1
ATOM 615 N N . LEU A 1 84 ? 7.919 9.766 -4.274 1.00 73.44 84 LEU A N 1
ATOM 616 C CA . LEU A 1 84 ? 9.277 9.218 -4.215 1.00 73.44 84 LEU A CA 1
ATOM 617 C C . LEU A 1 84 ? 9.364 7.806 -4.812 1.00 73.44 84 LEU A C 1
ATOM 619 O O . LEU A 1 84 ? 10.324 7.496 -5.519 1.00 73.44 84 LEU A O 1
ATOM 623 N N . GLN A 1 85 ? 8.358 6.959 -4.586 1.00 69.69 85 GLN A N 1
ATOM 624 C CA . GLN A 1 85 ? 8.311 5.621 -5.184 1.00 69.69 85 GLN A CA 1
ATOM 625 C C . GLN A 1 85 ? 8.148 5.667 -6.711 1.00 69.69 85 GLN A C 1
ATOM 627 O O . GLN A 1 85 ? 8.784 4.881 -7.412 1.00 69.69 85 GLN A O 1
ATOM 632 N N . GLN A 1 86 ? 7.358 6.606 -7.242 1.00 76.75 86 GLN A N 1
ATOM 633 C CA . GLN A 1 86 ? 7.219 6.796 -8.693 1.00 76.75 86 GLN A CA 1
ATOM 634 C C . GLN A 1 86 ? 8.504 7.344 -9.332 1.00 76.75 86 GLN A C 1
ATOM 636 O O . GLN A 1 86 ? 8.847 6.961 -10.451 1.00 76.75 86 GLN A O 1
ATOM 641 N N . LEU A 1 87 ? 9.261 8.180 -8.610 1.00 71.81 87 LEU A N 1
ATOM 642 C CA . LEU A 1 87 ? 10.533 8.729 -9.092 1.00 71.81 87 LEU A CA 1
ATOM 643 C C . LEU A 1 87 ? 11.565 7.628 -9.396 1.00 71.81 87 LEU A C 1
ATOM 645 O O . LEU A 1 87 ? 12.305 7.738 -10.373 1.00 71.81 87 LEU A O 1
ATOM 649 N N . LYS A 1 88 ? 11.575 6.536 -8.617 1.00 66.00 88 LYS A N 1
ATOM 650 C CA . LYS A 1 88 ? 12.439 5.369 -8.871 1.00 66.00 88 LYS A CA 1
ATOM 651 C C . LYS A 1 88 ? 12.186 4.769 -10.258 1.00 66.00 88 LYS A C 1
ATOM 653 O O . LYS A 1 88 ? 13.135 4.551 -11.009 1.00 66.00 88 LYS A O 1
ATOM 658 N N . GLY A 1 89 ? 10.916 4.516 -10.587 1.00 67.50 89 GLY A N 1
ATOM 659 C CA . GLY A 1 89 ? 10.518 3.976 -11.889 1.00 67.50 89 GLY A CA 1
ATOM 660 C C . GLY A 1 89 ? 10.792 4.958 -13.027 1.00 67.50 89 GLY A C 1
ATOM 661 O O . GLY A 1 89 ? 11.301 4.566 -14.073 1.00 67.50 89 GLY A O 1
ATOM 662 N N . PHE A 1 90 ? 10.542 6.248 -12.792 1.00 70.44 90 PHE A N 1
ATOM 663 C CA . PHE A 1 90 ? 10.774 7.308 -13.773 1.00 70.44 90 PHE A CA 1
ATOM 664 C C . PHE A 1 90 ? 12.253 7.454 -14.169 1.00 70.44 90 PHE A C 1
ATOM 666 O O . PHE A 1 90 ? 12.564 7.640 -15.342 1.00 70.44 90 PHE A O 1
ATOM 673 N N . LEU A 1 91 ? 13.173 7.338 -13.205 1.00 67.19 91 LEU A N 1
ATOM 674 C CA . LEU A 1 91 ? 14.616 7.458 -13.444 1.00 67.19 91 LEU A CA 1
ATOM 675 C C . LEU A 1 91 ? 15.266 6.170 -13.985 1.00 67.19 91 LEU A C 1
ATOM 677 O O . LEU A 1 91 ? 16.438 6.191 -14.363 1.00 67.19 91 LEU A O 1
ATOM 681 N N . GLY A 1 92 ? 14.537 5.048 -14.028 1.00 58.50 92 GLY A N 1
ATOM 682 C CA . GLY A 1 92 ? 15.047 3.773 -14.546 1.00 58.50 92 GLY A CA 1
ATOM 683 C C . GLY A 1 92 ? 16.193 3.173 -13.722 1.00 58.50 92 GLY A C 1
ATOM 684 O O . GLY A 1 92 ? 17.059 2.491 -14.272 1.00 58.50 92 GLY A O 1
ATOM 685 N N . ILE A 1 93 ? 16.237 3.446 -12.414 1.00 62.06 93 ILE A N 1
ATOM 686 C CA . ILE A 1 93 ? 17.286 2.927 -11.527 1.00 62.06 93 ILE A CA 1
ATOM 687 C C . ILE A 1 93 ? 17.057 1.422 -11.337 1.00 62.06 93 ILE A C 1
ATOM 689 O O . ILE A 1 93 ? 16.057 1.015 -10.743 1.00 62.06 93 ILE A O 1
ATOM 693 N N . LYS A 1 94 ? 17.992 0.600 -11.840 1.00 53.00 94 LYS A N 1
ATOM 694 C CA . LYS A 1 94 ? 17.894 -0.870 -11.852 1.00 53.00 94 LYS A CA 1
ATOM 695 C C . LYS A 1 94 ? 17.515 -1.420 -10.473 1.00 53.00 94 LYS A C 1
ATOM 697 O O . LYS A 1 94 ? 18.230 -1.216 -9.489 1.00 53.00 94 LYS A O 1
ATOM 702 N N . SER A 1 95 ? 16.432 -2.198 -10.426 1.00 45.69 95 SER A N 1
ATOM 703 C CA . SER A 1 95 ? 15.844 -2.735 -9.191 1.00 45.69 95 SER A CA 1
ATOM 704 C C . SER A 1 95 ? 16.771 -3.659 -8.377 1.00 45.69 95 SER A C 1
ATOM 706 O O . SER A 1 95 ? 16.511 -3.907 -7.203 1.00 45.69 95 SER A O 1
ATOM 708 N N . LYS A 1 96 ? 17.882 -4.135 -8.957 1.00 40.12 96 LYS A N 1
ATOM 709 C CA . LYS A 1 96 ? 18.832 -5.060 -8.308 1.00 40.12 96 LYS A CA 1
ATOM 710 C C . LYS A 1 96 ? 19.704 -4.431 -7.210 1.00 40.12 96 LYS A C 1
ATOM 712 O O . LYS A 1 96 ? 20.329 -5.167 -6.459 1.00 40.12 96 LYS A O 1
ATOM 717 N N . MET A 1 97 ? 19.756 -3.101 -7.115 1.00 37.81 97 MET A N 1
ATOM 718 C CA . MET A 1 97 ? 20.602 -2.362 -6.162 1.00 37.81 97 MET A CA 1
ATOM 719 C C . MET A 1 97 ? 19.775 -1.460 -5.233 1.00 37.81 97 MET A C 1
ATOM 721 O O . MET A 1 97 ? 20.251 -0.429 -4.765 1.00 37.81 97 MET A O 1
ATOM 725 N N . PHE A 1 98 ? 18.509 -1.809 -4.987 1.00 38.91 98 PHE A N 1
ATOM 726 C CA . PHE A 1 98 ? 17.670 -1.069 -4.050 1.00 38.91 98 PHE A CA 1
ATOM 727 C C . PHE A 1 98 ? 17.379 -1.911 -2.813 1.00 38.91 98 PHE A C 1
ATOM 729 O O . PHE A 1 98 ? 16.565 -2.828 -2.832 1.00 38.91 98 PHE A O 1
ATOM 736 N N . THR A 1 99 ? 18.063 -1.547 -1.733 1.00 41.56 99 THR A N 1
ATOM 737 C CA . THR A 1 99 ? 17.744 -1.918 -0.358 1.00 41.56 99 THR A CA 1
ATOM 738 C C . THR A 1 99 ? 16.253 -1.701 -0.081 1.00 41.56 99 THR A C 1
ATOM 740 O O . THR A 1 99 ? 15.696 -0.663 -0.435 1.00 41.56 99 THR A O 1
ATOM 743 N N . THR A 1 100 ? 15.631 -2.645 0.623 1.00 41.09 100 THR A N 1
ATOM 744 C CA . THR A 1 100 ? 14.230 -2.677 1.096 1.00 41.09 100 THR A CA 1
ATOM 745 C C . THR A 1 100 ? 13.824 -1.475 1.977 1.00 41.09 100 THR A C 1
ATOM 747 O O . THR A 1 100 ? 12.730 -1.445 2.524 1.00 41.09 100 THR A O 1
ATOM 750 N N . LYS A 1 101 ? 14.687 -0.468 2.154 1.00 42.03 101 LYS A N 1
ATOM 751 C CA . LYS A 1 101 ? 14.495 0.663 3.069 1.00 42.03 101 LYS A CA 1
ATOM 752 C C . LYS A 1 101 ? 14.030 1.901 2.308 1.00 42.03 101 LYS A C 1
ATOM 754 O O . LYS A 1 101 ? 14.745 2.408 1.445 1.00 42.03 101 LYS A O 1
ATOM 759 N N . THR A 1 102 ? 12.861 2.407 2.683 1.00 46.88 102 THR A N 1
ATOM 760 C CA . THR A 1 102 ? 12.303 3.716 2.305 1.00 46.88 102 THR A CA 1
ATOM 761 C C . THR A 1 102 ? 12.648 4.784 3.329 1.00 46.88 102 THR A C 1
ATOM 763 O O . THR A 1 102 ? 11.768 5.503 3.802 1.00 46.88 102 THR A O 1
ATOM 766 N N . ASP A 1 103 ? 13.919 4.924 3.681 1.00 56.56 103 ASP A N 1
ATOM 767 C CA . ASP A 1 103 ? 14.292 6.225 4.207 1.00 56.56 103 ASP A CA 1
ATOM 768 C C . ASP A 1 103 ? 14.248 7.192 3.029 1.00 56.56 103 ASP A C 1
ATOM 770 O O . ASP A 1 103 ? 14.800 6.929 1.961 1.00 56.56 103 ASP A O 1
ATOM 774 N N . ILE A 1 104 ? 13.581 8.332 3.192 1.00 59.69 104 ILE A N 1
ATOM 775 C CA . ILE A 1 104 ? 13.637 9.414 2.196 1.00 59.69 104 ILE A CA 1
ATOM 776 C C . ILE A 1 104 ? 15.107 9.691 1.852 1.00 59.69 104 ILE A C 1
ATOM 778 O O . ILE A 1 104 ? 15.454 9.870 0.691 1.00 59.69 104 ILE A O 1
ATOM 782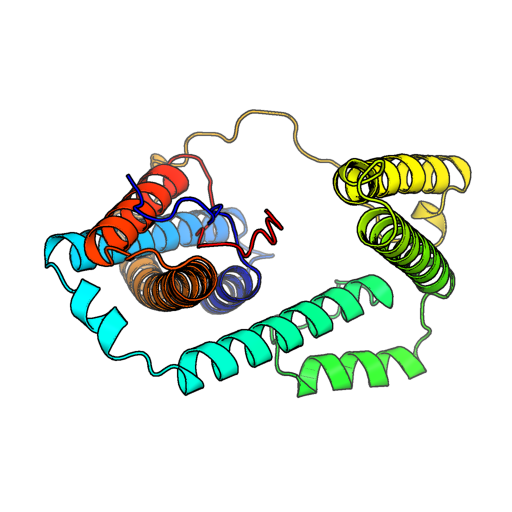 N N . VAL A 1 105 ? 15.974 9.597 2.864 1.00 59.84 105 VAL A N 1
ATOM 783 C CA . VAL A 1 105 ? 17.428 9.686 2.759 1.00 59.84 105 VAL A CA 1
ATOM 784 C C . VAL A 1 105 ? 18.028 8.572 1.898 1.00 59.84 105 VAL A C 1
ATOM 786 O O . VAL A 1 105 ? 18.879 8.876 1.069 1.00 59.84 105 VAL A O 1
ATOM 789 N N . SER A 1 106 ? 17.596 7.312 2.026 1.00 60.81 106 SER A N 1
ATOM 790 C CA . SER A 1 106 ? 18.111 6.220 1.186 1.00 60.81 106 SER A CA 1
ATOM 791 C C . SER A 1 106 ? 17.675 6.382 -0.267 1.00 60.81 106 SER A C 1
ATOM 793 O O . SER A 1 106 ? 18.504 6.229 -1.159 1.00 60.81 106 SER A O 1
ATOM 795 N N . VAL A 1 107 ? 16.420 6.771 -0.519 1.00 62.28 107 VAL A N 1
ATOM 796 C CA . VAL A 1 107 ? 15.920 7.039 -1.878 1.00 62.28 107 VAL A CA 1
ATOM 797 C C . VAL A 1 107 ? 16.670 8.212 -2.502 1.00 62.28 107 VAL A C 1
ATOM 799 O O . VAL A 1 107 ? 17.158 8.094 -3.625 1.00 62.28 107 VAL A O 1
ATOM 802 N N . LEU A 1 108 ? 16.820 9.320 -1.770 1.00 65.75 108 LEU A N 1
ATOM 803 C CA . LEU A 1 108 ? 17.547 10.496 -2.244 1.00 65.75 108 LEU A CA 1
ATOM 804 C C . LEU A 1 108 ? 19.015 10.150 -2.512 1.00 65.75 108 LEU A C 1
ATOM 806 O O . LEU A 1 108 ? 19.539 10.466 -3.578 1.00 65.75 108 LEU A O 1
ATOM 810 N N . HIS A 1 109 ? 19.661 9.431 -1.592 1.00 67.25 109 HIS A N 1
ATOM 811 C CA . HIS A 1 109 ? 21.037 8.975 -1.748 1.00 67.25 109 HIS A CA 1
ATOM 812 C C . HIS A 1 109 ? 21.191 8.048 -2.958 1.00 67.25 109 HIS A C 1
ATOM 814 O O . HIS A 1 109 ? 22.135 8.207 -3.723 1.00 67.25 109 HIS A O 1
ATOM 820 N N . SER A 1 110 ? 20.253 7.130 -3.200 1.00 61.59 110 SER A N 1
ATOM 821 C CA . SER A 1 110 ? 20.260 6.277 -4.392 1.00 61.59 110 SER A CA 1
ATOM 822 C C . SER A 1 110 ? 20.039 7.066 -5.683 1.00 61.59 110 SER A C 1
ATOM 824 O O . SER A 1 110 ? 20.671 6.740 -6.686 1.00 61.59 110 SER A O 1
ATOM 826 N N . VAL A 1 111 ? 19.213 8.118 -5.683 1.00 64.69 111 VAL A N 1
ATOM 827 C CA . VAL A 1 111 ? 19.040 9.019 -6.839 1.00 64.69 111 VAL A CA 1
ATOM 828 C C . VAL A 1 111 ? 20.330 9.800 -7.123 1.00 64.69 111 VAL A C 1
ATOM 830 O O . VAL A 1 111 ? 20.796 9.816 -8.264 1.00 64.69 111 VAL A O 1
ATOM 833 N N . PHE A 1 112 ? 20.952 10.376 -6.090 1.00 67.12 112 PHE A N 1
ATOM 834 C CA . PHE A 1 112 ? 22.214 11.118 -6.205 1.00 67.12 112 PHE A CA 1
ATOM 835 C C . PHE A 1 112 ? 23.406 10.220 -6.564 1.00 67.12 112 PHE A C 1
ATOM 837 O O . PHE A 1 112 ? 24.243 10.602 -7.380 1.00 67.12 112 PHE A O 1
ATOM 844 N N . ALA A 1 113 ? 23.478 9.011 -6.011 1.00 64.19 113 ALA A N 1
ATOM 845 C CA . ALA A 1 113 ? 24.502 8.030 -6.361 1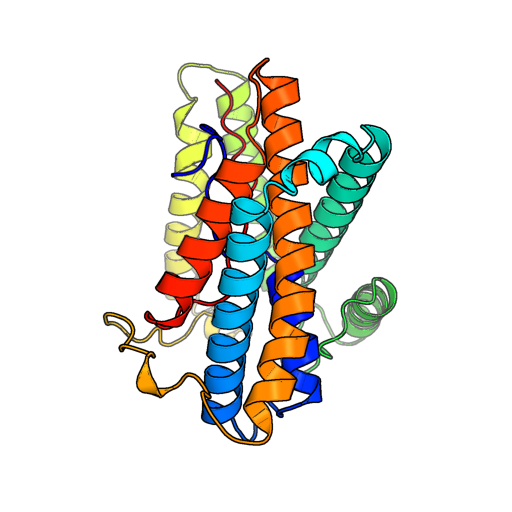.00 64.19 113 ALA A CA 1
ATOM 846 C C . ALA A 1 113 ? 24.312 7.514 -7.797 1.00 64.19 113 ALA A C 1
ATOM 848 O O . ALA A 1 113 ? 25.283 7.401 -8.544 1.00 64.19 113 ALA A O 1
ATOM 849 N N . SER A 1 114 ? 23.065 7.287 -8.226 1.00 60.59 114 SER A N 1
ATOM 850 C CA . SER A 1 114 ? 22.752 6.876 -9.604 1.00 60.59 114 SER A CA 1
ATOM 851 C C . SER A 1 114 ? 23.030 7.979 -10.628 1.00 60.59 114 SER A C 1
ATOM 853 O O . SER A 1 114 ? 23.346 7.671 -11.775 1.00 60.59 114 SER A O 1
ATOM 855 N N . ALA A 1 115 ? 23.000 9.256 -10.228 1.00 61.03 115 ALA A N 1
ATOM 856 C CA . ALA A 1 115 ? 23.425 10.365 -11.086 1.00 61.03 115 ALA A CA 1
ATOM 857 C C . ALA A 1 115 ? 24.903 10.260 -11.512 1.00 61.03 115 ALA A C 1
ATOM 859 O O . ALA A 1 115 ? 25.263 10.758 -12.575 1.00 61.03 115 ALA A O 1
ATOM 860 N N . LYS A 1 116 ? 25.752 9.562 -10.740 1.00 55.75 116 LYS A N 1
ATOM 861 C CA . LYS A 1 116 ? 27.164 9.321 -11.088 1.00 55.75 116 LYS A CA 1
ATOM 862 C C . LYS A 1 116 ? 27.400 8.082 -11.966 1.00 55.75 116 LYS A C 1
ATOM 864 O O . LYS A 1 116 ? 28.479 7.958 -12.538 1.00 55.75 116 LYS A O 1
ATOM 869 N N . HIS A 1 117 ? 26.434 7.166 -12.080 1.00 52.91 117 HIS A N 1
ATOM 870 C CA . HIS A 1 117 ? 26.578 5.895 -12.816 1.00 52.91 117 HIS A CA 1
ATOM 871 C C . HIS A 1 117 ? 25.684 5.758 -14.059 1.00 52.91 117 HIS A C 1
ATOM 873 O O . HIS A 1 117 ? 25.714 4.725 -14.724 1.00 52.91 117 HIS A O 1
ATOM 879 N N . GLY A 1 118 ? 24.976 6.827 -14.430 1.00 56.03 118 GLY A N 1
ATOM 880 C CA . GLY A 1 118 ? 24.250 6.931 -15.693 1.00 56.03 118 GLY A CA 1
ATOM 881 C C . GLY A 1 118 ? 22.756 6.688 -15.520 1.00 56.03 118 GLY A C 1
ATOM 882 O O . GLY A 1 118 ? 22.308 5.586 -15.213 1.00 56.03 118 GLY A O 1
ATOM 883 N N . TRP A 1 119 ? 21.971 7.738 -15.745 1.00 65.94 119 TRP A N 1
ATOM 884 C CA . TRP A 1 119 ? 20.524 7.623 -15.883 1.00 65.94 119 TRP A CA 1
ATOM 885 C C . TRP A 1 119 ? 20.179 6.997 -17.232 1.00 65.94 119 TRP A C 1
ATOM 887 O O . TRP A 1 119 ? 20.797 7.328 -18.247 1.00 65.94 119 TRP A O 1
ATOM 897 N N . ASN A 1 120 ? 19.162 6.132 -17.272 1.00 67.38 120 ASN A N 1
ATOM 898 C CA . ASN A 1 120 ? 18.656 5.662 -18.555 1.00 67.38 120 ASN A CA 1
ATOM 899 C C . ASN A 1 120 ? 17.793 6.764 -19.183 1.00 67.38 120 ASN A C 1
ATOM 901 O O . ASN A 1 120 ? 16.598 6.881 -18.906 1.00 67.38 120 ASN A O 1
ATOM 905 N N . TRP A 1 121 ? 18.425 7.588 -20.020 1.00 71.62 121 TRP A N 1
ATOM 906 C CA . TRP A 1 121 ? 17.779 8.713 -20.696 1.00 71.62 121 TRP A CA 1
ATOM 907 C C . TRP A 1 121 ? 16.535 8.292 -21.492 1.00 71.62 121 TRP A C 1
ATOM 909 O O . TRP A 1 121 ? 15.553 9.029 -21.525 1.00 71.62 121 TRP A O 1
ATOM 919 N N . HIS A 1 122 ? 16.528 7.077 -22.052 1.00 71.94 122 HIS A N 1
ATOM 920 C CA . HIS A 1 122 ? 15.377 6.528 -22.772 1.00 71.94 122 HIS A CA 1
ATOM 921 C C . HIS A 1 122 ? 14.172 6.325 -21.844 1.00 71.94 122 HIS A C 1
ATOM 923 O O . HIS A 1 122 ? 13.063 6.729 -22.186 1.00 71.94 122 HIS A O 1
ATOM 929 N N . THR A 1 123 ? 14.383 5.775 -20.643 1.00 72.88 123 THR A N 1
ATOM 930 C CA . THR A 1 123 ? 13.316 5.581 -19.646 1.00 72.88 123 THR A CA 1
ATOM 931 C C . THR A 1 123 ? 12.738 6.915 -19.178 1.00 72.88 123 THR A C 1
ATOM 933 O O . THR A 1 123 ? 11.518 7.056 -19.091 1.00 72.88 123 THR A O 1
ATOM 936 N N . ILE A 1 124 ? 13.597 7.914 -18.953 1.00 78.25 124 ILE A N 1
ATOM 937 C CA . ILE A 1 124 ? 13.176 9.261 -18.544 1.00 78.25 124 ILE A CA 1
ATOM 938 C C . ILE A 1 124 ? 12.350 9.932 -19.645 1.00 78.25 124 ILE A C 1
ATOM 940 O O . ILE A 1 124 ? 11.293 10.487 -19.358 1.00 78.25 124 ILE A O 1
ATOM 944 N N . LEU A 1 125 ? 12.792 9.861 -20.905 1.00 81.75 125 LEU A N 1
ATOM 945 C CA . LEU A 1 125 ? 12.062 10.423 -22.048 1.00 81.75 125 LEU A CA 1
ATOM 946 C C . LEU A 1 125 ? 10.677 9.794 -22.210 1.00 81.75 125 LEU A C 1
ATOM 948 O O . LEU A 1 125 ? 9.686 10.511 -22.369 1.00 81.75 125 LEU A O 1
ATOM 952 N N . ILE A 1 126 ? 10.603 8.464 -22.135 1.00 77.12 126 ILE A N 1
ATOM 953 C CA . ILE A 1 126 ? 9.342 7.721 -22.220 1.00 77.12 126 ILE A CA 1
ATOM 954 C C . ILE A 1 126 ? 8.424 8.123 -21.059 1.00 77.12 126 ILE A C 1
ATOM 956 O O . ILE A 1 126 ? 7.274 8.506 -21.284 1.00 77.12 126 ILE A O 1
ATOM 960 N N . GLY A 1 127 ? 8.938 8.108 -19.826 1.00 79.38 127 GLY A N 1
ATOM 961 C CA . GLY A 1 127 ? 8.190 8.510 -18.636 1.00 79.38 127 GLY A CA 1
ATOM 962 C C . GLY A 1 127 ? 7.683 9.953 -18.714 1.00 79.38 127 GLY A C 1
ATOM 963 O O . GLY A 1 127 ? 6.519 10.213 -18.410 1.00 79.38 127 GLY A O 1
ATOM 964 N N . ALA A 1 128 ? 8.522 10.893 -19.159 1.00 84.50 128 ALA A N 1
ATOM 965 C CA . ALA A 1 128 ? 8.174 12.307 -19.292 1.00 84.50 128 ALA A CA 1
ATOM 966 C C . ALA A 1 128 ? 7.102 12.533 -20.365 1.00 84.50 128 ALA A C 1
ATOM 968 O O . ALA A 1 128 ? 6.167 13.306 -20.148 1.00 84.50 128 ALA A O 1
ATOM 969 N N . SER A 1 129 ? 7.206 11.831 -21.497 1.00 83.81 129 SER A N 1
ATOM 970 C CA . SER A 1 129 ? 6.212 11.874 -22.571 1.00 83.81 129 SER A CA 1
ATOM 971 C C . SER A 1 129 ? 4.842 11.394 -22.083 1.00 83.81 129 SER A C 1
ATOM 973 O O . SER A 1 129 ? 3.841 12.095 -22.256 1.00 83.81 129 SER A O 1
ATOM 975 N N . PHE A 1 130 ? 4.797 10.260 -21.375 1.00 81.69 130 PHE A N 1
ATOM 976 C CA . PHE A 1 130 ? 3.551 9.746 -20.804 1.00 81.69 130 PHE A CA 1
ATOM 977 C C . PHE A 1 130 ? 2.982 10.646 -19.712 1.00 81.69 130 PHE A C 1
ATOM 979 O O . PHE A 1 130 ? 1.776 10.900 -19.698 1.00 81.69 130 PHE A O 1
ATOM 986 N N . LEU A 1 131 ? 3.826 11.182 -18.830 1.00 84.81 131 LEU A N 1
ATOM 987 C CA . LEU A 1 131 ? 3.384 12.126 -17.809 1.00 84.81 131 LEU A CA 1
ATOM 988 C C . LEU A 1 131 ? 2.778 13.384 -18.445 1.00 84.81 131 LEU A C 1
ATOM 990 O O . LEU A 1 131 ? 1.698 13.815 -18.042 1.00 84.81 131 LEU A O 1
ATOM 994 N N . CYS A 1 132 ? 3.429 13.935 -19.471 1.00 86.56 132 CYS A N 1
ATOM 995 C CA . CYS A 1 132 ? 2.921 15.076 -20.227 1.00 86.56 132 CYS A CA 1
ATOM 996 C C . CYS A 1 132 ? 1.560 14.757 -20.865 1.00 86.56 132 CYS A C 1
ATOM 998 O O . CYS A 1 132 ? 0.596 15.497 -20.660 1.00 86.56 132 CYS A O 1
ATOM 1000 N N . PHE A 1 133 ? 1.441 13.614 -21.545 1.00 84.31 133 PHE A N 1
ATOM 1001 C CA . PHE A 1 133 ? 0.183 13.150 -22.134 1.00 84.31 133 PHE A CA 1
ATOM 1002 C C . PHE A 1 133 ? -0.948 13.045 -21.097 1.00 84.31 133 PHE A C 1
ATOM 1004 O O . PHE A 1 133 ? -2.042 13.568 -21.320 1.00 84.31 133 PHE A O 1
ATOM 1011 N N . LEU A 1 134 ? -0.684 12.436 -19.936 1.00 84.44 134 LEU A N 1
ATOM 1012 C CA . LEU A 1 134 ? -1.671 12.297 -18.860 1.00 84.44 134 LEU A CA 1
ATOM 1013 C C . LEU A 1 134 ? -2.086 13.654 -18.272 1.00 84.44 134 LEU A C 1
ATOM 1015 O O . LEU A 1 134 ? -3.271 13.874 -18.002 1.00 84.44 134 LEU A O 1
ATOM 1019 N N . LEU A 1 135 ? -1.143 14.584 -18.092 1.00 85.44 135 LEU A N 1
ATOM 1020 C CA . LEU A 1 135 ? -1.436 15.933 -17.598 1.00 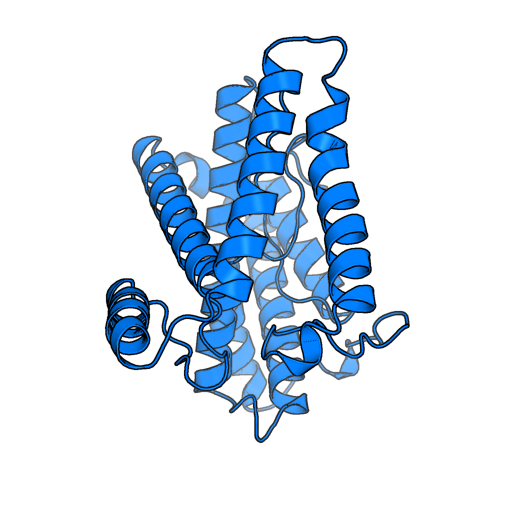85.44 135 LEU A CA 1
ATOM 1021 C C . LEU A 1 135 ? -2.265 16.741 -18.602 1.00 85.44 135 LEU A C 1
ATOM 1023 O O . LEU A 1 135 ? -3.218 17.413 -18.198 1.00 85.44 135 LEU A O 1
ATOM 1027 N N . VAL A 1 136 ? -1.963 16.632 -19.897 1.00 84.88 136 VAL A N 1
ATOM 1028 C CA . VAL A 1 136 ? -2.743 17.263 -20.972 1.00 84.88 136 VAL A CA 1
ATOM 1029 C C . VAL A 1 136 ? -4.153 16.675 -21.031 1.00 84.88 136 VAL A C 1
ATOM 1031 O O . VAL A 1 136 ? -5.127 17.429 -21.025 1.00 84.88 136 VAL A O 1
ATOM 1034 N N . ALA A 1 137 ? -4.289 15.347 -20.992 1.00 81.69 137 ALA A N 1
ATOM 1035 C CA . ALA A 1 137 ? -5.584 14.670 -20.940 1.00 81.69 137 ALA A CA 1
ATOM 1036 C C . ALA A 1 137 ? -6.419 15.135 -19.733 1.00 81.69 137 ALA A C 1
ATOM 1038 O O . ALA A 1 137 ? -7.603 15.463 -19.870 1.00 81.69 137 ALA A O 1
ATOM 1039 N N . LYS A 1 138 ? -5.786 15.255 -18.557 1.00 81.00 138 LYS A N 1
ATOM 1040 C CA . LYS A 1 138 ? -6.414 15.781 -17.336 1.00 81.00 138 LYS A CA 1
ATOM 1041 C C . LYS A 1 138 ? -6.836 17.245 -17.480 1.00 81.00 138 LYS A C 1
ATOM 1043 O O . LYS A 1 138 ? -7.918 17.615 -17.022 1.00 81.00 138 LYS A O 1
ATOM 1048 N N . TYR A 1 139 ? -6.006 18.079 -18.103 1.00 84.06 139 TYR A N 1
ATOM 1049 C CA . TYR A 1 139 ? -6.318 19.487 -18.347 1.00 84.06 139 TYR A CA 1
ATOM 1050 C C . TYR A 1 139 ? -7.522 19.646 -19.287 1.00 84.06 139 TYR A C 1
ATOM 1052 O O . TYR A 1 139 ? -8.440 20.407 -18.975 1.00 84.06 139 TYR A O 1
ATOM 1060 N N . ILE A 1 140 ? -7.570 18.876 -20.380 1.00 82.06 140 ILE A N 1
ATOM 1061 C CA . ILE A 1 140 ? -8.682 18.879 -21.344 1.00 82.06 140 ILE A CA 1
ATOM 1062 C C . ILE A 1 140 ? -9.994 18.470 -20.664 1.00 82.06 140 ILE A C 1
ATOM 1064 O O . ILE A 1 140 ? -10.995 19.178 -20.799 1.00 82.06 140 ILE A O 1
ATOM 1068 N N . GLY A 1 141 ? -9.979 17.390 -19.875 1.00 77.44 141 GLY A N 1
ATOM 1069 C CA . GLY A 1 141 ? -11.163 16.929 -19.145 1.00 77.44 141 GLY A CA 1
ATOM 1070 C C . GLY A 1 141 ? -11.657 17.918 -18.083 1.00 77.44 141 GLY A C 1
ATOM 1071 O O . GLY A 1 141 ? -12.857 18.008 -17.849 1.00 77.44 141 GLY A O 1
ATOM 1072 N N . LYS A 1 142 ? -10.762 18.710 -17.470 1.00 75.12 142 LYS A N 1
ATOM 1073 C CA . LYS A 1 142 ? -11.150 19.774 -16.522 1.00 75.12 142 LYS A CA 1
ATOM 1074 C C . LYS A 1 142 ? -11.711 21.013 -17.231 1.00 75.12 142 LYS A C 1
ATOM 1076 O O . LYS A 1 142 ? -12.569 21.689 -16.674 1.00 75.12 142 LYS A O 1
ATOM 1081 N N . LYS A 1 143 ? -11.201 21.347 -18.420 1.00 79.56 143 LYS A N 1
ATOM 1082 C CA . LYS A 1 143 ? -11.605 22.546 -19.170 1.00 79.56 143 LYS A CA 1
ATOM 1083 C C . LYS A 1 143 ? -12.948 22.370 -19.881 1.00 79.56 143 LYS A C 1
ATOM 1085 O O . LYS A 1 143 ? -13.642 23.358 -20.099 1.00 79.56 143 LYS A O 1
ATOM 1090 N N . ASN A 1 144 ? -13.310 21.144 -20.257 1.00 76.00 144 ASN A N 1
ATOM 1091 C CA . ASN A 1 144 ? -14.534 20.882 -21.003 1.00 76.00 144 ASN A CA 1
ATOM 1092 C C . ASN A 1 144 ? -15.280 19.661 -20.448 1.00 76.00 144 ASN A C 1
ATOM 1094 O O . ASN A 1 144 ? -14.833 18.527 -20.616 1.00 76.00 144 ASN A O 1
ATOM 1098 N N . ASN A 1 145 ? -16.464 19.892 -19.869 1.00 67.69 145 ASN A N 1
ATOM 1099 C CA . ASN A 1 145 ? -17.317 18.836 -19.312 1.00 67.69 145 ASN A CA 1
ATOM 1100 C C . ASN A 1 145 ? -17.749 17.785 -20.349 1.00 67.69 145 ASN A C 1
ATOM 1102 O O . ASN A 1 145 ? -18.057 16.660 -19.968 1.00 67.69 145 ASN A O 1
ATOM 1106 N N . LYS A 1 146 ? -17.718 18.090 -21.658 1.00 72.31 146 LYS A N 1
ATOM 1107 C CA . LYS A 1 146 ? -17.975 17.083 -22.708 1.00 72.31 146 LYS A CA 1
ATOM 1108 C C . LYS A 1 146 ? -16.877 16.013 -22.807 1.00 72.31 146 LYS A C 1
ATOM 1110 O O . LYS A 1 146 ? -17.143 14.928 -23.306 1.00 72.31 146 LYS A O 1
ATOM 1115 N N . PHE A 1 147 ? -15.666 16.295 -22.320 1.00 74.44 147 PHE A N 1
ATOM 1116 C CA . PHE A 1 147 ? -14.512 15.387 -22.366 1.00 74.44 147 PHE A CA 1
ATOM 1117 C C . PHE A 1 147 ? -14.157 14.795 -20.996 1.00 74.44 147 PHE A C 1
ATOM 1119 O O . PHE A 1 147 ? -13.020 14.378 -20.776 1.00 74.44 147 PHE A O 1
ATOM 1126 N N . PHE A 1 148 ? -15.122 14.709 -20.074 1.00 72.62 148 PHE A N 1
ATOM 1127 C CA . PHE A 1 148 ? -14.896 14.146 -18.737 1.00 72.62 148 PHE A CA 1
ATOM 1128 C C . PHE A 1 148 ? -14.395 12.685 -18.765 1.00 72.62 148 PHE A C 1
ATOM 1130 O O . PHE A 1 148 ? -13.746 12.246 -17.819 1.00 72.62 148 PHE A O 1
ATOM 1137 N N . TRP A 1 149 ? -14.659 11.940 -19.848 1.00 75.00 149 TRP A N 1
ATOM 1138 C CA . TRP A 1 149 ? -14.212 10.551 -20.016 1.00 75.00 149 TRP A CA 1
ATOM 1139 C C . TRP A 1 149 ? -12.722 10.440 -20.390 1.00 75.00 149 TRP A C 1
ATOM 1141 O O . TRP A 1 149 ? -12.083 9.435 -20.092 1.00 75.00 149 TRP A O 1
ATOM 1151 N N . VAL A 1 150 ? -12.118 11.487 -20.968 1.00 78.25 150 VAL A N 1
ATOM 1152 C CA . VAL A 1 150 ? -10.725 11.461 -21.458 1.00 78.25 150 VAL A CA 1
ATOM 1153 C C . VAL A 1 150 ? -9.707 11.140 -20.347 1.00 78.25 150 VAL A C 1
ATOM 1155 O O . VAL A 1 150 ? -8.896 10.233 -20.546 1.00 78.25 150 VAL A O 1
ATOM 1158 N N . PRO A 1 151 ? -9.747 11.772 -19.155 1.00 74.25 151 PRO A N 1
ATOM 1159 C CA . PRO A 1 151 ? -8.854 11.416 -18.050 1.00 74.25 151 PRO A CA 1
ATOM 1160 C C . PRO A 1 151 ? -9.031 9.981 -17.531 1.00 74.25 151 PRO A C 1
ATOM 1162 O O . PRO A 1 151 ? -8.087 9.437 -16.965 1.00 74.25 151 PRO A O 1
ATOM 1165 N N . ALA A 1 152 ? -10.210 9.372 -17.706 1.00 75.44 152 ALA A N 1
ATOM 1166 C CA . ALA A 1 152 ? -10.490 8.018 -17.227 1.00 75.44 152 ALA A CA 1
ATOM 1167 C C . ALA A 1 152 ? -9.858 6.939 -18.123 1.00 75.44 152 ALA A C 1
ATOM 1169 O O . ALA A 1 152 ? -9.380 5.925 -17.620 1.00 75.44 152 ALA A O 1
ATOM 1170 N N . ILE A 1 153 ? -9.810 7.163 -19.440 1.00 81.12 153 ILE A N 1
ATOM 1171 C CA . ILE A 1 153 ? -9.240 6.204 -20.407 1.00 81.12 153 ILE A CA 1
ATOM 1172 C C . ILE A 1 153 ? -7.743 6.438 -20.617 1.00 81.12 153 ILE A C 1
ATOM 1174 O O . ILE A 1 153 ? -7.023 5.519 -21.002 1.00 81.12 153 ILE A O 1
ATOM 1178 N N . ALA A 1 154 ? -7.259 7.665 -20.399 1.00 80.62 154 ALA A N 1
ATOM 1179 C CA . ALA A 1 154 ? -5.877 8.038 -20.688 1.00 80.62 154 ALA A CA 1
ATOM 1180 C C . ALA A 1 154 ? -4.824 7.093 -20.064 1.00 80.62 154 ALA A C 1
ATOM 1182 O O . ALA A 1 154 ? -3.878 6.755 -20.777 1.00 80.62 154 ALA A O 1
ATOM 1183 N N . PRO A 1 155 ? -4.972 6.585 -18.819 1.00 81.31 155 PRO A N 1
ATOM 1184 C CA . PRO A 1 155 ? -4.054 5.583 -18.273 1.00 81.31 155 PRO A CA 1
ATOM 1185 C C . PRO A 1 155 ? -4.040 4.275 -19.074 1.00 81.31 155 PRO A C 1
ATOM 1187 O O . PRO A 1 155 ? -2.976 3.721 -19.330 1.00 81.31 155 PRO A O 1
ATOM 1190 N N . LEU A 1 156 ? -5.203 3.799 -19.528 1.00 83.75 156 LEU A N 1
ATOM 1191 C CA . LEU A 1 156 ? -5.313 2.564 -20.306 1.00 83.75 156 LEU A CA 1
ATOM 1192 C C . LEU A 1 156 ? -4.715 2.732 -21.710 1.00 83.75 156 LEU A C 1
ATOM 1194 O O . LEU A 1 156 ? -3.928 1.896 -22.148 1.00 83.75 156 LEU A O 1
ATOM 1198 N N . ILE A 1 157 ? -5.006 3.852 -22.381 1.00 83.81 157 ILE A N 1
ATOM 1199 C CA . ILE A 1 157 ? -4.389 4.200 -23.673 1.00 83.81 157 ILE A CA 1
ATOM 1200 C C . ILE A 1 157 ? -2.871 4.331 -23.528 1.00 83.81 157 ILE A C 1
ATOM 1202 O O . ILE A 1 157 ? -2.131 3.845 -24.380 1.00 83.81 157 ILE A O 1
ATOM 1206 N N . SER A 1 158 ? -2.400 4.942 -22.439 1.00 82.44 158 SER A N 1
ATOM 1207 C CA . SER A 1 158 ? -0.973 5.072 -22.149 1.00 82.44 158 SER A CA 1
ATOM 1208 C C . SER A 1 158 ? -0.284 3.708 -22.055 1.00 82.44 158 SER A C 1
ATOM 1210 O O . SER A 1 158 ? 0.780 3.548 -22.648 1.00 82.44 158 SER A O 1
ATOM 1212 N N . VAL A 1 159 ? -0.896 2.719 -21.395 1.00 82.31 159 VAL A N 1
ATOM 1213 C CA . VAL A 1 159 ? -0.352 1.351 -21.298 1.00 82.31 159 VAL A CA 1
ATOM 1214 C C . VAL A 1 159 ? -0.338 0.644 -22.656 1.00 82.31 159 VAL A C 1
ATOM 1216 O O . VAL A 1 159 ? 0.636 -0.027 -22.998 1.00 82.31 159 VAL A O 1
ATOM 1219 N N . VAL A 1 160 ? -1.393 0.802 -23.459 1.00 85.44 160 VAL A N 1
ATOM 1220 C CA . VAL A 1 160 ? -1.462 0.191 -24.798 1.00 85.44 160 VAL A CA 1
ATOM 1221 C C . VAL A 1 160 ? -0.399 0.786 -25.723 1.00 85.44 160 VAL A C 1
ATOM 1223 O O . VAL A 1 160 ? 0.352 0.046 -26.360 1.00 85.44 160 VAL A O 1
ATOM 1226 N N . LEU A 1 161 ? -0.291 2.117 -25.760 1.00 83.12 161 LEU A N 1
ATOM 1227 C CA . LEU A 1 161 ? 0.706 2.816 -26.568 1.00 83.12 161 LEU A CA 1
ATOM 1228 C C . LEU A 1 161 ? 2.127 2.493 -26.106 1.00 83.12 161 LEU A C 1
ATOM 1230 O O . LEU A 1 161 ? 2.976 2.221 -26.950 1.00 83.12 161 LEU A O 1
ATOM 1234 N N . SER A 1 162 ? 2.397 2.477 -24.796 1.00 78.31 162 SER A N 1
ATOM 1235 C CA . SER A 1 162 ? 3.733 2.153 -24.277 1.00 78.31 162 SER A CA 1
ATOM 1236 C C . SER A 1 162 ? 4.158 0.745 -24.678 1.00 78.31 162 SER A C 1
ATOM 1238 O O . SER A 1 162 ? 5.261 0.565 -25.189 1.00 78.31 162 SER A O 1
ATOM 1240 N N . THR A 1 163 ? 3.258 -0.230 -24.543 1.00 81.62 163 THR A N 1
ATOM 1241 C CA . THR A 1 163 ? 3.504 -1.621 -24.942 1.00 81.62 163 THR A CA 1
ATOM 1242 C C . THR A 1 163 ? 3.801 -1.718 -26.437 1.00 81.62 163 THR A C 1
ATOM 1244 O O . THR A 1 163 ? 4.770 -2.363 -26.836 1.00 81.62 163 THR A O 1
ATOM 1247 N N . PHE A 1 164 ? 3.016 -1.030 -27.269 1.00 83.44 164 PHE A N 1
ATOM 1248 C CA . PHE A 1 164 ? 3.212 -1.008 -28.718 1.00 83.44 164 PHE A CA 1
ATOM 1249 C C . PHE A 1 164 ? 4.549 -0.364 -29.123 1.00 83.44 164 PHE A C 1
ATOM 1251 O O . PHE A 1 164 ? 5.292 -0.926 -29.930 1.00 83.44 164 PHE A O 1
ATOM 1258 N N . PHE A 1 165 ? 4.903 0.776 -28.521 1.00 80.25 165 PHE A N 1
ATOM 1259 C CA . PHE A 1 165 ? 6.175 1.456 -28.777 1.00 80.25 165 PHE A CA 1
ATOM 1260 C C . PHE A 1 165 ? 7.377 0.618 -28.338 1.00 80.25 165 PHE A C 1
ATOM 1262 O O . PHE A 1 165 ? 8.338 0.497 -29.100 1.00 80.25 165 PHE A O 1
ATOM 1269 N N . VAL A 1 166 ? 7.326 0.008 -27.150 1.00 79.31 166 VAL A N 1
ATOM 1270 C CA . VAL A 1 166 ? 8.393 -0.873 -26.646 1.00 79.31 166 VAL A CA 1
ATOM 1271 C C . VAL A 1 166 ? 8.564 -2.093 -27.556 1.00 79.31 166 VAL A C 1
ATOM 1273 O O . VAL A 1 166 ? 9.697 -2.460 -27.862 1.00 79.31 166 VAL A O 1
ATOM 1276 N N . PHE A 1 167 ? 7.464 -2.669 -28.052 1.00 79.38 167 PHE A N 1
ATOM 1277 C CA . PHE A 1 167 ? 7.492 -3.807 -28.973 1.00 79.38 167 PHE A CA 1
ATOM 1278 C C . PHE A 1 167 ? 8.189 -3.478 -30.303 1.00 79.38 167 PHE A C 1
ATOM 1280 O O . PHE A 1 167 ? 9.025 -4.255 -30.765 1.00 79.38 167 PHE A O 1
ATOM 1287 N N . ILE A 1 168 ? 7.894 -2.316 -30.901 1.00 81.06 168 ILE A N 1
ATOM 1288 C CA . ILE A 1 168 ? 8.506 -1.889 -32.173 1.00 81.06 168 ILE A CA 1
ATOM 1289 C C . ILE A 1 168 ? 9.973 -1.502 -31.986 1.00 81.06 168 ILE A C 1
ATOM 1291 O O . ILE A 1 168 ? 10.832 -1.908 -32.767 1.00 81.06 168 ILE A O 1
ATOM 1295 N N . THR A 1 169 ? 10.268 -0.709 -30.957 1.00 76.62 169 THR A N 1
ATOM 1296 C CA . THR A 1 169 ? 11.619 -0.172 -30.723 1.00 76.62 169 THR A CA 1
ATOM 1297 C C . THR A 1 169 ? 12.581 -1.202 -30.135 1.00 76.62 169 THR A C 1
ATOM 1299 O O . THR A 1 169 ? 13.784 -0.948 -30.092 1.00 76.62 169 THR A O 1
ATOM 1302 N N . ARG A 1 170 ? 12.072 -2.364 -29.689 1.00 75.00 170 ARG A N 1
ATOM 1303 C CA . ARG A 1 170 ? 12.819 -3.355 -28.898 1.00 75.00 170 ARG A CA 1
ATOM 1304 C C . ARG A 1 170 ? 13.584 -2.701 -27.746 1.00 75.00 170 ARG A C 1
ATOM 1306 O O . ARG A 1 170 ? 14.755 -2.999 -27.489 1.00 75.00 170 ARG A O 1
ATOM 1313 N N . ALA A 1 171 ? 12.917 -1.769 -27.066 1.00 66.88 171 ALA A N 1
ATOM 1314 C CA . ALA A 1 171 ? 13.498 -1.031 -25.949 1.00 66.88 171 ALA A CA 1
ATOM 1315 C C . ALA A 1 171 ? 13.870 -1.956 -24.770 1.00 66.88 171 ALA A C 1
ATOM 1317 O O . ALA A 1 171 ? 14.728 -1.602 -23.959 1.00 66.88 171 ALA A O 1
ATOM 1318 N N . ASP A 1 172 ? 13.310 -3.172 -24.728 1.00 65.50 172 ASP A N 1
ATOM 1319 C CA . ASP A 1 172 ? 13.718 -4.264 -23.838 1.00 65.50 172 ASP A CA 1
ATOM 1320 C C . ASP A 1 172 ? 15.222 -4.573 -23.953 1.00 65.50 172 ASP A C 1
ATOM 1322 O O . ASP A 1 172 ? 15.910 -4.744 -22.946 1.00 65.50 172 ASP A O 1
ATOM 1326 N N . LYS A 1 173 ? 15.776 -4.543 -25.173 1.00 65.44 173 LYS A N 1
ATOM 1327 C CA . LYS A 1 173 ? 17.211 -4.768 -25.423 1.00 65.44 173 LYS A CA 1
ATOM 1328 C C . LYS A 1 173 ? 18.085 -3.554 -25.110 1.00 65.44 173 LYS A C 1
ATOM 1330 O O . LYS A 1 173 ? 19.303 -3.686 -25.025 1.00 65.44 173 LYS A O 1
ATOM 1335 N N . GLN A 1 174 ? 17.478 -2.383 -24.929 1.00 60.81 174 GLN A N 1
ATOM 1336 C CA . GLN A 1 174 ? 18.153 -1.110 -24.650 1.00 60.81 174 GLN A CA 1
ATOM 1337 C C . GLN A 1 174 ? 18.147 -0.759 -23.150 1.00 60.81 174 GLN A C 1
ATOM 1339 O O . GLN A 1 174 ? 18.446 0.368 -22.758 1.00 60.81 174 GLN A O 1
ATOM 1344 N N . GLY A 1 175 ? 17.832 -1.736 -22.290 1.00 62.28 175 GLY A N 1
ATOM 1345 C CA . GLY A 1 175 ? 17.890 -1.587 -20.837 1.00 62.28 175 GLY A CA 1
ATOM 1346 C C . GLY A 1 175 ? 16.645 -0.961 -20.213 1.00 62.28 175 GLY A C 1
ATOM 1347 O O . GLY A 1 175 ? 16.718 -0.527 -19.061 1.00 62.28 175 GLY A O 1
ATOM 1348 N N . VAL A 1 176 ? 15.523 -0.903 -20.940 1.00 65.44 176 VAL A N 1
ATOM 1349 C CA . VAL A 1 176 ? 14.216 -0.584 -20.353 1.00 65.44 176 VAL A CA 1
ATOM 1350 C C . VAL A 1 176 ? 13.683 -1.829 -19.647 1.00 65.44 176 VAL A C 1
ATOM 1352 O O . VAL A 1 176 ? 13.569 -2.897 -20.243 1.00 65.44 176 VAL A O 1
ATOM 1355 N N . GLU A 1 177 ? 13.376 -1.695 -18.358 1.00 64.38 177 GLU A N 1
ATOM 1356 C CA . GLU A 1 177 ? 12.819 -2.780 -17.554 1.00 64.38 177 GLU A CA 1
ATOM 1357 C C . GLU A 1 177 ? 11.363 -3.021 -17.978 1.00 64.38 177 GLU A C 1
ATOM 1359 O O . GLU A 1 177 ? 10.505 -2.153 -17.819 1.00 64.38 177 GLU A O 1
ATOM 1364 N N . ILE A 1 178 ? 11.100 -4.186 -18.571 1.00 70.56 178 ILE A N 1
ATOM 1365 C CA . ILE A 1 178 ? 9.763 -4.594 -19.005 1.00 70.56 178 ILE A CA 1
ATOM 1366 C C . ILE A 1 178 ? 9.162 -5.598 -18.025 1.00 70.56 178 ILE A C 1
ATOM 1368 O O . ILE A 1 178 ? 9.863 -6.415 -17.424 1.00 70.56 178 ILE A O 1
ATOM 1372 N N . VAL A 1 179 ? 7.836 -5.557 -17.889 1.00 67.06 179 VAL A N 1
ATOM 1373 C CA . VAL A 1 179 ? 7.099 -6.619 -17.202 1.00 67.06 179 VAL A CA 1
ATOM 1374 C C . VAL A 1 179 ? 7.193 -7.865 -18.077 1.00 67.06 179 VAL A C 1
ATOM 1376 O O . VAL A 1 179 ? 6.685 -7.880 -19.196 1.00 67.06 179 VAL A O 1
ATOM 1379 N N . ASN A 1 180 ? 7.908 -8.877 -17.586 1.00 67.06 180 ASN A N 1
ATOM 1380 C CA . ASN A 1 180 ? 8.120 -10.136 -18.293 1.00 67.06 180 ASN A CA 1
ATOM 1381 C C . ASN A 1 180 ? 6.885 -11.041 -18.146 1.00 67.06 180 ASN A C 1
ATOM 1383 O O . ASN A 1 180 ? 5.744 -10.595 -18.244 1.00 67.06 180 ASN A O 1
ATOM 1387 N N . HIS A 1 181 ? 7.090 -12.338 -17.948 1.00 66.88 181 HIS A N 1
ATOM 1388 C CA . HIS A 1 181 ? 6.002 -13.295 -17.949 1.00 66.88 181 HIS A CA 1
ATOM 1389 C C . HIS A 1 181 ? 5.060 -13.074 -16.757 1.00 66.88 181 HIS A C 1
ATOM 1391 O O . HIS A 1 181 ? 5.477 -13.152 -15.605 1.00 66.88 181 HIS A O 1
ATOM 1397 N N . ILE A 1 182 ? 3.791 -12.790 -17.056 1.00 68.62 182 ILE A N 1
ATOM 1398 C CA . ILE A 1 182 ? 2.701 -12.816 -16.082 1.00 68.62 182 ILE A CA 1
ATOM 1399 C C . ILE A 1 182 ? 2.045 -14.185 -16.218 1.00 68.62 182 ILE A C 1
ATOM 1401 O O . ILE A 1 182 ? 1.529 -14.518 -17.291 1.00 68.62 182 ILE A O 1
ATOM 1405 N N . GLU A 1 183 ? 2.088 -14.978 -15.152 1.00 61.53 183 GLU A N 1
ATOM 1406 C CA . GLU A 1 183 ? 1.390 -16.259 -15.106 1.00 61.53 183 GLU A CA 1
ATOM 1407 C C . GLU A 1 183 ? -0.110 -16.027 -15.315 1.00 61.53 183 GLU A C 1
ATOM 1409 O O . GLU A 1 183 ? -0.739 -15.203 -14.650 1.00 61.53 183 GLU A O 1
ATOM 1414 N N . LYS A 1 184 ? -0.679 -16.713 -16.309 1.00 57.94 184 LYS A N 1
ATOM 1415 C CA . LYS A 1 184 ? -2.103 -16.623 -16.635 1.00 57.94 184 LYS A CA 1
ATOM 1416 C C . LYS A 1 184 ? -2.846 -17.672 -15.820 1.00 57.94 184 LYS A C 1
ATOM 1418 O O . LYS A 1 184 ? -2.561 -18.856 -15.960 1.00 57.94 184 LYS A O 1
ATOM 1423 N N . GLY A 1 185 ? -3.828 -17.258 -15.032 1.00 64.12 185 GLY A N 1
ATOM 1424 C CA . GLY A 1 185 ? -4.662 -18.181 -14.271 1.00 64.12 185 GLY A CA 1
ATOM 1425 C C . GLY A 1 185 ? -5.431 -17.484 -13.161 1.00 64.12 185 GLY A C 1
ATOM 1426 O O . GLY A 1 185 ? -5.248 -16.294 -12.908 1.00 64.12 185 GLY A O 1
ATOM 1427 N N . ILE A 1 186 ? -6.306 -18.243 -12.509 1.00 68.44 186 ILE A N 1
ATOM 1428 C CA . ILE A 1 186 ? -6.821 -17.876 -11.192 1.00 68.44 186 ILE A CA 1
ATOM 1429 C C . ILE A 1 186 ? -5.744 -18.195 -10.159 1.00 68.44 186 ILE A C 1
ATOM 1431 O O . ILE A 1 186 ? -5.084 -19.230 -10.260 1.00 68.44 186 ILE A O 1
ATOM 1435 N N . ASN A 1 187 ? -5.562 -17.316 -9.176 1.00 70.06 187 ASN A N 1
ATOM 1436 C CA . ASN A 1 187 ? -4.652 -17.616 -8.083 1.00 70.06 187 ASN A CA 1
ATOM 1437 C C . ASN A 1 187 ? -5.121 -18.895 -7.364 1.00 70.06 187 ASN A C 1
ATOM 1439 O O . ASN A 1 187 ? -6.322 -19.023 -7.091 1.00 70.06 187 ASN A O 1
ATOM 1443 N N . PRO A 1 188 ? -4.212 -19.839 -7.063 1.00 76.69 188 PRO A N 1
ATOM 1444 C CA . PRO A 1 188 ? -4.569 -21.028 -6.308 1.00 76.69 188 PRO A CA 1
ATOM 1445 C C . PRO A 1 188 ? -5.065 -20.651 -4.905 1.00 76.69 188 PRO A C 1
ATOM 1447 O O . PRO A 1 188 ? -4.791 -19.573 -4.374 1.00 76.69 188 PRO A O 1
ATOM 1450 N N . SER A 1 189 ? -5.834 -21.552 -4.297 1.00 79.88 189 SER A N 1
ATOM 1451 C CA . SER A 1 189 ? -6.265 -21.389 -2.908 1.00 79.88 189 SER A CA 1
ATOM 1452 C C . SER A 1 189 ? -5.051 -21.430 -1.979 1.00 79.88 189 SER A C 1
ATOM 1454 O O . SER A 1 189 ? -4.316 -22.413 -1.986 1.00 79.88 189 SER A O 1
ATOM 1456 N N . SER A 1 190 ? -4.879 -20.399 -1.148 1.00 80.44 190 SER A N 1
ATOM 1457 C CA . SER A 1 190 ? -3.792 -20.294 -0.156 1.00 80.44 190 SER A CA 1
ATOM 1458 C C . SER A 1 190 ? -4.219 -20.727 1.243 1.00 80.44 190 SER A C 1
ATOM 1460 O O . SER A 1 190 ? -3.532 -20.461 2.225 1.00 80.44 190 SER A O 1
ATOM 1462 N N . VAL A 1 191 ? -5.370 -21.390 1.375 1.00 78.88 191 VAL A N 1
ATOM 1463 C CA . VAL A 1 191 ? -5.899 -21.806 2.685 1.00 78.88 191 VAL A CA 1
ATOM 1464 C C . VAL A 1 191 ? -4.926 -22.731 3.420 1.00 78.88 191 VAL A C 1
ATOM 1466 O O . VAL A 1 191 ? -4.756 -22.604 4.628 1.00 78.88 191 VAL A O 1
ATOM 1469 N N . HIS A 1 192 ? -4.254 -23.626 2.692 1.00 78.62 192 HIS A N 1
ATOM 1470 C CA . HIS A 1 192 ? -3.267 -24.555 3.254 1.00 78.62 192 HIS A CA 1
ATOM 1471 C C . HIS A 1 192 ? -1.876 -23.929 3.453 1.00 78.62 192 HIS A C 1
ATOM 1473 O O . HIS A 1 192 ? -1.039 -24.482 4.167 1.00 78.62 192 HIS A O 1
ATOM 1479 N N . ASP A 1 193 ? -1.648 -22.756 2.865 1.00 80.81 193 ASP A N 1
ATOM 1480 C CA . ASP A 1 193 ? -0.384 -22.026 2.933 1.00 80.81 193 ASP A CA 1
ATOM 1481 C C . ASP A 1 193 ? -0.271 -21.172 4.198 1.00 80.81 193 ASP A C 1
ATOM 1483 O O . ASP A 1 193 ? 0.843 -20.859 4.624 1.00 80.81 193 ASP A O 1
ATOM 1487 N N . ILE A 1 194 ? -1.403 -20.849 4.835 1.00 82.00 194 ILE A N 1
ATOM 1488 C CA . ILE A 1 194 ? -1.461 -20.116 6.102 1.00 82.00 194 ILE A CA 1
ATOM 1489 C C . ILE A 1 194 ? -0.899 -20.989 7.230 1.00 82.00 194 ILE A C 1
ATOM 1491 O O . ILE A 1 194 ? -1.357 -22.107 7.479 1.00 82.00 194 ILE A O 1
ATOM 1495 N N . TYR A 1 195 ? 0.089 -20.465 7.955 1.00 84.06 195 TYR A N 1
ATOM 1496 C CA . TYR A 1 195 ? 0.615 -21.127 9.141 1.00 84.06 195 TYR A CA 1
ATOM 1497 C C . TYR A 1 195 ? -0.416 -21.040 10.268 1.00 84.06 195 TYR A C 1
ATOM 1499 O O . TYR A 1 195 ? -0.651 -19.963 10.807 1.00 84.06 195 TYR A O 1
ATOM 1507 N N . PHE A 1 196 ? -1.002 -22.181 10.641 1.00 80.06 196 PHE A N 1
ATOM 1508 C CA . PHE A 1 196 ? -1.858 -22.330 11.830 1.00 80.06 196 PHE A CA 1
ATOM 1509 C C . PHE A 1 196 ? -1.108 -22.905 13.044 1.00 80.06 196 PHE A C 1
ATOM 1511 O O . PHE A 1 196 ? -1.642 -22.926 14.150 1.00 80.06 196 PHE A O 1
ATOM 1518 N N . SER A 1 197 ? 0.133 -23.362 12.852 1.00 76.38 197 SER A N 1
ATOM 1519 C CA . SER A 1 197 ? 1.009 -23.900 13.897 1.00 76.38 197 SER A CA 1
ATOM 1520 C C . SER A 1 197 ? 2.482 -23.674 13.528 1.00 76.38 197 SER A C 1
ATOM 1522 O O . SER A 1 197 ? 2.804 -23.504 12.351 1.00 76.38 197 SER A O 1
ATOM 1524 N N . GLY A 1 198 ? 3.370 -23.674 14.525 1.00 83.62 198 GLY A N 1
ATOM 1525 C CA . GLY A 1 198 ? 4.822 -23.525 14.356 1.00 83.62 198 GLY A CA 1
ATOM 1526 C C . GLY A 1 198 ? 5.375 -22.127 14.663 1.00 83.62 198 GLY A C 1
ATOM 1527 O O . GLY A 1 198 ? 4.661 -21.227 15.102 1.00 83.62 198 GLY A O 1
ATOM 1528 N N . GLU A 1 199 ? 6.678 -21.947 14.429 1.00 82.19 199 GLU A N 1
ATOM 1529 C CA . GLU A 1 199 ? 7.430 -20.725 14.769 1.00 82.19 199 GLU A CA 1
ATOM 1530 C C . GLU A 1 199 ? 6.938 -19.480 14.003 1.00 82.19 199 GLU A C 1
ATOM 1532 O O . GLU A 1 199 ? 6.889 -18.370 14.540 1.00 82.19 199 GLU A O 1
ATOM 1537 N N . TYR A 1 200 ? 6.499 -19.668 12.757 1.00 84.50 200 TYR A N 1
ATOM 1538 C CA . TYR A 1 200 ? 6.040 -18.589 11.880 1.00 84.50 200 TYR A CA 1
ATOM 1539 C C . TYR A 1 200 ? 4.630 -18.075 12.203 1.00 84.50 200 TYR A C 1
ATOM 1541 O O . TYR A 1 200 ? 4.274 -16.984 11.759 1.00 84.50 200 TYR A O 1
ATOM 1549 N N . LEU A 1 201 ? 3.850 -18.792 13.022 1.00 89.00 201 LEU A N 1
ATOM 1550 C CA . LEU A 1 201 ? 2.524 -18.351 13.472 1.00 89.00 201 LEU A CA 1
ATOM 1551 C C . LEU A 1 201 ? 2.622 -17.062 14.301 1.00 89.00 201 LEU A C 1
ATOM 1553 O O . LEU A 1 201 ? 1.948 -16.075 14.011 1.00 89.00 201 LEU A O 1
ATOM 1557 N N . GLY A 1 202 ? 3.496 -17.054 15.314 1.00 89.12 202 GLY A N 1
ATOM 1558 C CA . GLY A 1 202 ? 3.687 -15.895 16.193 1.00 89.12 202 GLY A CA 1
ATOM 1559 C C . GLY A 1 202 ? 4.282 -14.695 15.453 1.00 89.12 202 GLY A C 1
ATOM 1560 O O . GLY A 1 202 ? 3.859 -13.555 15.665 1.00 89.12 202 GLY A O 1
ATOM 1561 N N . LYS A 1 203 ? 5.211 -14.958 14.525 1.00 89.88 203 LYS A N 1
ATOM 1562 C CA . LYS A 1 203 ? 5.792 -13.943 13.633 1.00 89.88 203 LYS A CA 1
ATOM 1563 C C . LYS A 1 203 ? 4.718 -13.339 12.724 1.00 89.88 203 LYS A C 1
ATOM 1565 O O . LYS A 1 203 ? 4.541 -12.122 12.710 1.00 89.88 203 LYS A O 1
ATOM 1570 N N . GLY A 1 204 ? 3.935 -14.183 12.051 1.00 90.19 204 GLY A N 1
ATOM 1571 C CA . GLY A 1 204 ? 2.817 -13.773 11.201 1.00 90.19 204 GLY A CA 1
ATOM 1572 C C . GLY A 1 204 ? 1.762 -12.970 11.962 1.00 90.19 204 GLY A C 1
ATOM 1573 O O . GLY A 1 204 ? 1.335 -11.926 11.477 1.00 90.19 204 GLY A O 1
ATOM 1574 N N . PHE A 1 205 ? 1.410 -13.380 13.183 1.00 92.75 205 PHE A N 1
ATOM 1575 C CA . PHE A 1 205 ? 0.501 -12.628 14.051 1.00 92.75 205 PHE A CA 1
ATOM 1576 C C . PHE A 1 205 ? 1.030 -11.222 14.360 1.00 92.75 205 PHE A C 1
ATOM 1578 O O . PHE A 1 205 ? 0.330 -10.237 14.131 1.00 92.75 205 PHE A O 1
ATOM 1585 N N . LYS A 1 206 ? 2.282 -11.098 14.820 1.00 91.25 206 LYS A N 1
ATOM 1586 C CA . LYS A 1 206 ? 2.889 -9.798 15.161 1.00 91.25 206 LYS A CA 1
ATOM 1587 C C . LYS A 1 206 ? 2.962 -8.856 13.954 1.00 91.25 206 LYS A C 1
ATOM 1589 O O . LYS A 1 206 ? 2.638 -7.669 14.069 1.00 91.25 206 LYS A O 1
ATOM 1594 N N . ILE A 1 207 ? 3.371 -9.381 12.798 1.00 91.94 207 ILE A N 1
ATOM 1595 C CA . ILE A 1 207 ? 3.417 -8.624 11.539 1.00 91.94 207 ILE A CA 1
ATOM 1596 C C . ILE A 1 207 ? 2.001 -8.220 11.122 1.00 91.94 207 ILE A C 1
ATOM 1598 O O . ILE A 1 207 ? 1.770 -7.052 10.814 1.00 91.94 207 ILE A O 1
ATOM 1602 N N . GLY A 1 208 ? 1.049 -9.154 11.172 1.00 91.06 208 GLY A N 1
ATOM 1603 C CA . GLY A 1 208 ? -0.347 -8.937 10.805 1.00 91.06 208 GLY A CA 1
ATOM 1604 C C . GLY A 1 208 ? -1.038 -7.882 11.660 1.00 91.06 208 GLY A C 1
ATOM 1605 O O . GLY A 1 208 ? -1.671 -6.984 11.116 1.00 91.06 208 GLY A O 1
ATOM 1606 N N . VAL A 1 209 ? -0.849 -7.904 12.981 1.00 91.56 209 VAL A N 1
ATOM 1607 C CA . VAL A 1 209 ? -1.372 -6.863 13.883 1.00 91.56 209 VAL A CA 1
ATOM 1608 C C . VAL A 1 209 ? -0.800 -5.493 13.510 1.00 91.56 209 VAL A C 1
ATOM 1610 O O . VAL A 1 209 ? -1.545 -4.527 13.361 1.00 91.56 209 VAL A O 1
ATOM 1613 N N . THR A 1 210 ? 0.516 -5.406 13.303 1.00 87.50 210 THR A N 1
ATOM 1614 C CA . THR A 1 210 ? 1.196 -4.137 12.996 1.00 87.50 210 THR A CA 1
ATOM 1615 C C . THR A 1 210 ? 0.743 -3.570 11.647 1.00 87.50 210 THR A C 1
ATOM 1617 O O . THR A 1 210 ? 0.310 -2.418 11.561 1.00 87.50 210 THR A O 1
ATOM 1620 N N . ALA A 1 211 ? 0.790 -4.388 10.594 1.00 87.75 211 ALA A N 1
ATOM 1621 C CA . ALA A 1 211 ? 0.371 -3.997 9.252 1.00 87.75 211 ALA A CA 1
ATOM 1622 C C . ALA A 1 211 ? -1.138 -3.721 9.190 1.00 87.75 211 ALA A C 1
ATOM 1624 O O . ALA A 1 211 ? -1.557 -2.753 8.560 1.00 87.75 211 ALA A O 1
ATOM 1625 N N . GLY A 1 212 ? -1.948 -4.519 9.890 1.00 88.50 212 GLY A N 1
ATOM 1626 C CA . GLY A 1 212 ? -3.396 -4.371 9.980 1.00 88.50 212 GLY A CA 1
ATOM 1627 C C . GLY A 1 212 ? -3.821 -3.066 10.645 1.00 88.50 212 GLY A C 1
ATOM 1628 O O . GLY A 1 212 ? -4.720 -2.404 10.130 1.00 88.50 212 GLY A O 1
ATOM 1629 N N . MET A 1 213 ? -3.152 -2.648 11.723 1.00 86.56 213 MET A N 1
ATOM 1630 C CA . MET A 1 213 ? -3.410 -1.360 12.385 1.00 86.56 213 MET A CA 1
ATOM 1631 C C . MET A 1 213 ? -3.079 -0.166 11.487 1.00 86.56 213 MET A C 1
ATOM 1633 O O . MET A 1 213 ? -3.842 0.801 11.427 1.00 86.56 213 MET A O 1
ATOM 1637 N N . ILE A 1 214 ? -1.968 -0.239 10.752 1.00 85.38 214 ILE A N 1
ATOM 1638 C CA . ILE A 1 214 ? -1.564 0.823 9.822 1.00 85.38 214 ILE A CA 1
ATOM 1639 C C . ILE A 1 214 ? -2.515 0.873 8.625 1.00 85.38 214 ILE A C 1
ATOM 1641 O O . ILE A 1 214 ? -3.019 1.945 8.296 1.00 85.38 214 ILE A O 1
ATOM 1645 N N . ALA A 1 215 ? -2.851 -0.284 8.048 1.00 85.56 215 ALA A N 1
ATOM 1646 C CA . ALA A 1 215 ? -3.848 -0.398 6.989 1.00 85.56 215 ALA A CA 1
ATOM 1647 C C . ALA A 1 215 ? -5.208 0.161 7.421 1.00 85.56 215 ALA A C 1
ATOM 1649 O O . ALA A 1 215 ? -5.851 0.873 6.656 1.00 85.56 215 ALA A O 1
ATOM 1650 N N . LEU A 1 216 ? -5.631 -0.127 8.650 1.00 84.25 216 LEU A N 1
ATOM 1651 C CA . LEU A 1 216 ? -6.889 0.357 9.202 1.00 84.25 216 LEU A CA 1
ATOM 1652 C C . LEU A 1 216 ? -6.878 1.880 9.368 1.00 84.25 216 LEU A C 1
ATOM 1654 O O . LEU A 1 216 ? -7.804 2.551 8.920 1.00 84.25 216 LEU A O 1
ATOM 1658 N N . THR A 1 217 ? -5.806 2.422 9.947 1.00 81.06 217 THR A N 1
ATOM 1659 C CA . THR A 1 217 ? -5.623 3.871 10.126 1.00 81.06 217 THR A CA 1
ATOM 1660 C C . THR A 1 217 ? -5.659 4.602 8.784 1.00 81.06 217 THR A C 1
ATOM 1662 O O . THR A 1 217 ? -6.333 5.623 8.655 1.00 81.06 217 THR A O 1
ATOM 1665 N N . GLU A 1 218 ? -4.996 4.051 7.765 1.00 79.12 218 GLU A N 1
ATOM 1666 C CA . GLU A 1 218 ? -4.985 4.600 6.409 1.00 79.12 218 GLU A CA 1
ATOM 1667 C C . GLU A 1 218 ? -6.380 4.599 5.768 1.00 79.12 218 GLU A C 1
ATOM 1669 O O . GLU A 1 218 ? -6.845 5.645 5.305 1.00 79.12 218 GLU A O 1
ATOM 1674 N N . ALA A 1 219 ? -7.085 3.462 5.790 1.00 80.94 219 ALA A N 1
ATOM 1675 C CA . ALA A 1 219 ? -8.432 3.361 5.225 1.00 80.94 219 ALA A CA 1
ATOM 1676 C C . ALA A 1 219 ? -9.400 4.354 5.876 1.00 80.94 219 ALA A C 1
ATOM 1678 O O . ALA A 1 219 ? -10.190 5.010 5.195 1.00 80.94 219 ALA A O 1
ATOM 1679 N N . ILE A 1 220 ? -9.311 4.484 7.197 1.00 79.44 220 ILE A N 1
ATOM 1680 C CA . ILE A 1 220 ? -10.143 5.378 7.994 1.00 79.44 220 ILE A CA 1
ATOM 1681 C C . ILE A 1 220 ? -9.834 6.842 7.682 1.00 79.44 220 ILE A C 1
ATOM 1683 O O . ILE A 1 220 ? -10.762 7.627 7.481 1.00 79.44 220 ILE A O 1
ATOM 1687 N N . ALA A 1 221 ? -8.553 7.218 7.610 1.00 76.94 221 ALA A N 1
ATOM 1688 C CA . ALA A 1 221 ? -8.143 8.579 7.273 1.00 76.94 221 ALA A CA 1
ATOM 1689 C C . ALA A 1 221 ? -8.651 8.984 5.879 1.00 76.94 221 ALA A C 1
ATOM 1691 O O . ALA A 1 221 ? -9.185 10.084 5.695 1.00 76.94 221 ALA A O 1
ATOM 1692 N N . ILE A 1 222 ? -8.565 8.069 4.909 1.00 76.44 222 ILE A N 1
ATOM 1693 C CA . ILE A 1 222 ? -9.092 8.275 3.556 1.00 76.44 222 ILE A CA 1
ATOM 1694 C C . ILE A 1 222 ? -10.617 8.405 3.597 1.00 76.44 222 ILE A C 1
ATOM 1696 O O . ILE A 1 222 ? -11.169 9.358 3.044 1.00 76.44 222 ILE A O 1
ATOM 1700 N N . GLY A 1 223 ? -11.303 7.501 4.296 1.00 76.75 223 GLY A N 1
ATOM 1701 C CA . GLY A 1 223 ? -12.756 7.535 4.400 1.00 76.75 223 GLY A CA 1
ATOM 1702 C C . GLY A 1 223 ? -13.286 8.798 5.056 1.00 76.75 223 GLY A C 1
ATOM 1703 O O . GLY A 1 223 ? -14.224 9.399 4.535 1.00 76.75 223 GLY A O 1
ATOM 1704 N N . ARG A 1 224 ? -12.651 9.260 6.137 1.00 75.19 224 ARG A N 1
ATOM 1705 C CA . ARG A 1 224 ? -12.986 10.534 6.787 1.00 75.19 224 ARG A CA 1
ATOM 1706 C C . ARG A 1 224 ? -12.763 11.729 5.873 1.00 75.19 224 ARG A C 1
ATOM 1708 O O . ARG A 1 224 ? -13.570 12.653 5.890 1.00 75.19 224 ARG A O 1
ATOM 1715 N N . THR A 1 225 ? -11.716 11.702 5.054 1.00 74.12 225 THR A N 1
ATOM 1716 C CA . THR A 1 225 ? -11.468 12.763 4.070 1.00 74.12 225 THR A CA 1
ATOM 1717 C C . THR A 1 225 ? -12.626 12.857 3.075 1.00 74.12 225 THR A C 1
ATOM 1719 O O . THR A 1 225 ? -13.170 13.939 2.868 1.00 74.12 225 THR A O 1
ATOM 1722 N N . PHE A 1 226 ? -13.070 11.731 2.510 1.00 72.88 226 PHE A N 1
ATOM 1723 C CA . PHE A 1 226 ? -14.212 11.714 1.586 1.00 72.88 226 PHE A CA 1
ATOM 1724 C C . PHE A 1 226 ? -15.538 12.066 2.263 1.00 72.88 226 PHE A C 1
ATOM 1726 O O . PHE A 1 226 ? -16.308 12.841 1.700 1.00 72.88 226 PHE A O 1
ATOM 1733 N N . ALA A 1 227 ? -15.761 11.571 3.480 1.00 75.44 227 ALA A N 1
ATOM 1734 C CA . ALA A 1 227 ? -16.909 11.911 4.315 1.00 75.44 227 ALA A CA 1
ATOM 1735 C C . ALA A 1 227 ? -16.998 13.421 4.574 1.00 75.44 227 ALA A C 1
ATOM 1737 O O . ALA A 1 227 ? -18.055 14.017 4.399 1.00 75.44 227 ALA A O 1
ATOM 1738 N N . SER A 1 228 ? -15.866 14.051 4.904 1.00 72.44 228 SER A N 1
ATOM 1739 C CA . SER A 1 228 ? -15.766 15.496 5.127 1.00 72.44 228 SER A CA 1
ATOM 1740 C C . SER A 1 228 ? -15.961 16.309 3.843 1.00 72.44 228 SER A C 1
ATOM 1742 O O . SER A 1 228 ? -16.601 17.354 3.883 1.00 72.44 228 SER A O 1
ATOM 1744 N N . MET A 1 229 ? -15.447 15.839 2.701 1.00 70.50 229 MET A N 1
ATOM 1745 C CA . MET A 1 229 ? -15.615 16.527 1.414 1.00 70.50 229 MET A CA 1
ATOM 1746 C C . MET A 1 229 ? -17.032 16.410 0.833 1.00 70.50 229 MET A C 1
ATOM 1748 O O . MET A 1 229 ? -17.446 17.300 0.093 1.00 70.50 229 MET A O 1
ATOM 1752 N N . LYS A 1 230 ? -17.748 15.311 1.104 1.00 71.44 230 LYS A N 1
ATOM 1753 C CA . LYS A 1 230 ? -19.064 14.998 0.513 1.00 71.44 230 LYS A CA 1
ATOM 1754 C C . LYS A 1 230 ? -20.226 15.019 1.515 1.00 71.44 230 LYS A C 1
ATOM 1756 O O . LYS A 1 230 ? -21.310 14.550 1.182 1.00 71.44 230 LYS A O 1
ATOM 1761 N N . ASP A 1 231 ? -19.988 15.540 2.714 1.00 74.81 231 ASP A N 1
ATOM 1762 C CA . ASP A 1 231 ? -20.975 15.720 3.785 1.00 74.81 231 ASP A CA 1
ATOM 1763 C C . ASP A 1 231 ? -21.795 14.452 4.108 1.00 74.81 231 ASP A C 1
ATOM 1765 O O . ASP A 1 231 ? -23.022 14.462 4.192 1.00 74.81 231 ASP A O 1
ATOM 1769 N N . TYR A 1 232 ? -21.107 13.314 4.265 1.00 77.12 232 TYR A N 1
ATOM 1770 C CA . TYR A 1 232 ? -21.722 12.066 4.730 1.00 77.12 232 TYR A CA 1
ATOM 1771 C C . TYR A 1 232 ? -21.050 11.551 6.004 1.00 77.12 232 TYR A C 1
ATOM 1773 O O . TYR A 1 232 ? -19.879 11.812 6.259 1.00 77.12 232 TYR A O 1
ATOM 1781 N N . GLN A 1 233 ? -21.786 10.789 6.816 1.00 73.19 233 GLN A N 1
ATOM 1782 C CA . GLN A 1 233 ? -21.253 10.182 8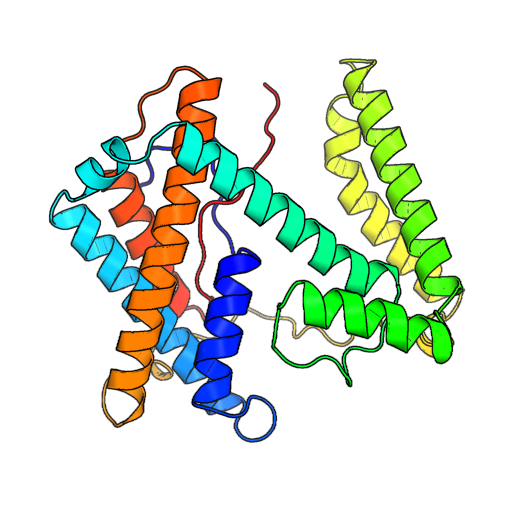.039 1.00 73.19 233 GLN A CA 1
ATOM 1783 C C . GLN A 1 233 ? -20.628 8.814 7.752 1.00 73.19 233 GLN A C 1
ATOM 1785 O O . GLN A 1 233 ? -21.197 7.992 7.033 1.00 73.19 233 GLN A O 1
ATOM 1790 N N . LEU A 1 234 ? -19.455 8.569 8.335 1.00 77.94 234 LEU A N 1
ATOM 1791 C CA . LEU A 1 234 ? -18.712 7.321 8.190 1.00 77.94 234 LEU A CA 1
ATOM 1792 C C . LEU A 1 234 ? -18.886 6.457 9.443 1.00 77.94 234 LEU A C 1
ATOM 1794 O O . LEU A 1 234 ? -18.461 6.855 10.525 1.00 77.94 234 LEU A O 1
ATOM 1798 N N . ASP A 1 235 ? -19.473 5.266 9.299 1.00 82.44 235 ASP A N 1
ATOM 1799 C CA . ASP A 1 235 ? -19.528 4.282 10.386 1.00 82.44 235 ASP A CA 1
ATOM 1800 C C . ASP A 1 235 ? -18.213 3.494 10.455 1.00 82.44 235 ASP A C 1
ATOM 1802 O O . ASP A 1 235 ? -17.964 2.568 9.674 1.00 82.44 235 ASP A O 1
ATOM 1806 N N . GLY A 1 236 ? -17.378 3.865 11.423 1.00 80.38 236 GLY A N 1
ATOM 1807 C CA . GLY A 1 236 ? -16.083 3.244 11.668 1.00 80.38 236 GLY A CA 1
ATOM 1808 C C . GLY A 1 236 ? -16.116 1.751 11.947 1.00 80.38 236 GLY A C 1
ATOM 1809 O O . GLY A 1 236 ? -15.246 1.014 11.485 1.00 80.38 236 GLY A O 1
ATOM 1810 N N . ASN A 1 237 ? -17.135 1.288 12.669 1.00 86.06 237 ASN A N 1
ATOM 1811 C CA . ASN A 1 237 ? -17.247 -0.118 13.042 1.00 86.06 237 ASN A CA 1
ATOM 1812 C C . ASN A 1 237 ? -17.514 -0.971 11.802 1.00 86.06 237 ASN A C 1
ATOM 1814 O O . ASN A 1 237 ? -16.895 -2.020 11.616 1.00 86.06 237 ASN A O 1
ATOM 1818 N N . ARG A 1 238 ? -18.395 -0.492 10.914 1.00 84.75 238 ARG A N 1
ATOM 1819 C CA . ARG A 1 238 ? -18.685 -1.165 9.640 1.00 84.75 238 ARG A CA 1
ATOM 1820 C C . ARG A 1 238 ? -17.474 -1.196 8.718 1.00 84.75 238 ARG A C 1
ATOM 1822 O O . ARG A 1 238 ? -17.240 -2.224 8.087 1.00 84.75 238 ARG A O 1
ATOM 1829 N N . GLU A 1 239 ? -16.695 -0.118 8.663 1.00 84.00 239 GLU A N 1
ATOM 1830 C CA . GLU A 1 239 ? -15.441 -0.095 7.899 1.00 84.00 239 GLU A CA 1
ATOM 1831 C C . GLU A 1 239 ? -14.418 -1.101 8.437 1.00 84.00 239 GLU A C 1
ATOM 1833 O O . GLU A 1 239 ? -13.876 -1.893 7.668 1.00 84.00 239 GLU A O 1
ATOM 1838 N N . MET A 1 240 ? -14.211 -1.142 9.756 1.00 89.06 240 MET A N 1
ATOM 1839 C CA . MET A 1 240 ? -13.302 -2.097 10.402 1.00 89.06 240 MET A CA 1
ATOM 1840 C C . MET A 1 240 ? -13.687 -3.555 10.109 1.00 89.06 240 MET A C 1
ATOM 1842 O O . MET A 1 240 ? -12.834 -4.349 9.706 1.00 89.06 240 MET A O 1
ATOM 1846 N N . VAL A 1 241 ? -14.974 -3.903 10.242 1.00 90.31 241 VAL A N 1
ATOM 1847 C CA . VAL A 1 241 ? -15.470 -5.256 9.927 1.00 90.31 241 VAL A CA 1
ATOM 1848 C C . VAL A 1 241 ? -15.322 -5.570 8.439 1.00 90.31 241 VAL A C 1
ATOM 1850 O O . VAL A 1 241 ? -14.927 -6.683 8.090 1.00 90.31 241 VAL A O 1
ATOM 1853 N N . ALA A 1 242 ? -15.606 -4.614 7.553 1.00 88.25 242 ALA A N 1
ATOM 1854 C CA . ALA A 1 242 ? -15.510 -4.820 6.112 1.00 88.25 242 ALA A CA 1
ATOM 1855 C C . ALA A 1 242 ? -14.063 -5.050 5.653 1.00 88.25 242 ALA A C 1
ATOM 1857 O O . ALA A 1 242 ? -13.807 -6.007 4.920 1.00 88.25 242 ALA A O 1
ATOM 1858 N N . LEU A 1 243 ? -13.126 -4.218 6.115 1.00 86.56 243 LEU A N 1
ATOM 1859 C CA . LEU A 1 243 ? -11.694 -4.366 5.835 1.00 86.56 243 LEU A CA 1
ATOM 1860 C C . LEU A 1 243 ? -11.153 -5.673 6.411 1.00 86.56 243 LEU A C 1
ATOM 1862 O O . LEU A 1 243 ? -10.461 -6.414 5.712 1.00 86.56 243 LEU A O 1
ATOM 1866 N N . GLY A 1 244 ? -11.536 -5.991 7.649 1.00 89.62 244 GLY A N 1
ATOM 1867 C CA . GLY A 1 244 ? -11.121 -7.222 8.303 1.00 89.62 244 GLY A CA 1
ATOM 1868 C C . GLY A 1 244 ? -11.588 -8.468 7.561 1.00 89.62 244 GLY A C 1
ATOM 1869 O O . GLY A 1 244 ? -10.782 -9.331 7.218 1.00 89.62 244 GLY A O 1
ATOM 1870 N N . THR A 1 245 ? -12.876 -8.517 7.218 1.00 90.06 245 THR A N 1
ATOM 1871 C CA . THR A 1 245 ? -13.457 -9.621 6.439 1.00 90.06 245 THR A CA 1
ATOM 1872 C C . THR A 1 245 ? -12.789 -9.749 5.071 1.00 90.06 245 THR A C 1
ATOM 1874 O O . THR A 1 245 ? -12.474 -10.856 4.642 1.00 90.06 245 THR A O 1
ATOM 1877 N N . MET A 1 246 ? -12.520 -8.627 4.395 1.00 89.44 246 MET A N 1
ATOM 1878 C CA . MET A 1 246 ? -11.856 -8.643 3.094 1.00 89.44 246 MET A CA 1
ATOM 1879 C C . MET A 1 246 ? -10.437 -9.205 3.175 1.00 89.44 246 MET A C 1
ATOM 1881 O O . MET A 1 246 ? -10.067 -10.005 2.323 1.00 89.44 246 MET A O 1
ATOM 1885 N N . ASN A 1 247 ? -9.654 -8.816 4.181 1.00 90.06 247 ASN A N 1
ATOM 1886 C CA . ASN A 1 247 ? -8.287 -9.309 4.340 1.00 90.06 247 ASN A CA 1
ATOM 1887 C C . ASN A 1 247 ? -8.250 -10.791 4.753 1.00 90.06 247 ASN A C 1
ATOM 1889 O O . ASN A 1 247 ? -7.398 -11.522 4.258 1.00 90.06 247 ASN A O 1
ATOM 1893 N N . VAL A 1 248 ? -9.213 -11.261 5.559 1.00 90.31 248 VAL A N 1
ATOM 1894 C CA . VAL A 1 248 ? -9.371 -12.695 5.879 1.00 90.31 248 VAL A CA 1
ATOM 1895 C C . VAL A 1 248 ? -9.706 -13.515 4.632 1.00 90.31 248 VAL A C 1
ATOM 1897 O O . VAL A 1 248 ? -9.067 -14.528 4.365 1.00 90.31 248 VAL A O 1
ATOM 1900 N N . VAL A 1 249 ? -10.698 -13.088 3.848 1.00 88.56 249 VAL A N 1
ATOM 1901 C CA . VAL A 1 249 ? -11.079 -13.806 2.621 1.00 88.56 249 VAL A CA 1
ATOM 1902 C C . VAL A 1 249 ? -9.965 -13.704 1.577 1.00 88.56 249 VAL A C 1
ATOM 1904 O O . VAL A 1 249 ? -9.630 -14.690 0.927 1.00 88.56 249 VAL A O 1
ATOM 1907 N N . GLY A 1 250 ? -9.342 -12.533 1.456 1.00 84.19 250 GLY A N 1
ATOM 1908 C CA . GLY A 1 250 ? -8.247 -12.283 0.529 1.00 84.19 250 GLY A CA 1
ATOM 1909 C C . GLY A 1 250 ? -7.034 -13.168 0.801 1.00 84.19 250 GLY A C 1
ATOM 1910 O O . GLY A 1 250 ? -6.484 -13.743 -0.137 1.00 84.19 250 GLY A O 1
ATOM 1911 N N . SER A 1 251 ? -6.641 -13.357 2.063 1.00 85.62 251 SER A N 1
ATOM 1912 C CA . SER A 1 251 ? -5.504 -14.227 2.386 1.00 85.62 251 SER A CA 1
ATOM 1913 C C . SER A 1 251 ? -5.737 -15.687 1.986 1.00 85.62 251 SER A C 1
ATOM 1915 O O . SER A 1 251 ? -4.778 -16.409 1.745 1.00 85.62 251 SER A O 1
ATOM 1917 N N . MET A 1 252 ? -6.996 -16.126 1.886 1.00 85.62 252 MET A N 1
ATOM 1918 C CA . MET A 1 252 ? -7.360 -17.473 1.428 1.00 85.62 252 MET A CA 1
ATOM 1919 C C . MET A 1 252 ? -7.289 -17.619 -0.102 1.00 85.62 252 MET A C 1
ATOM 1921 O O . MET A 1 252 ? -7.178 -18.735 -0.604 1.00 85.62 252 MET A O 1
ATOM 1925 N N . THR A 1 253 ? -7.311 -16.513 -0.850 1.00 83.69 253 THR A N 1
ATOM 1926 C CA . THR A 1 253 ? -7.283 -16.482 -2.325 1.00 83.69 253 THR A CA 1
ATOM 1927 C C . THR A 1 253 ? -5.948 -15.974 -2.884 1.00 83.69 253 THR A C 1
ATOM 1929 O O . THR A 1 253 ? -5.916 -15.344 -3.941 1.00 83.69 253 THR A O 1
ATOM 1932 N N . SER A 1 254 ? -4.842 -16.188 -2.163 1.00 78.75 254 SER A N 1
ATOM 1933 C CA . SER A 1 254 ? -3.508 -15.643 -2.472 1.00 78.75 254 SER A CA 1
ATOM 1934 C C . SER A 1 254 ? -3.439 -14.107 -2.573 1.00 78.75 254 SER A C 1
ATOM 1936 O O . SER A 1 254 ? -2.579 -13.571 -3.279 1.00 78.75 254 SER A O 1
ATOM 1938 N N . CYS A 1 255 ? -4.339 -13.358 -1.929 1.00 73.88 255 CYS A N 1
ATOM 1939 C CA . CYS A 1 255 ? -4.249 -11.898 -1.911 1.00 73.88 255 CYS A CA 1
ATOM 1940 C C . CYS A 1 255 ? -3.378 -11.412 -0.751 1.00 73.88 255 CYS A C 1
ATOM 1942 O O . CYS A 1 255 ? -3.362 -11.968 0.346 1.00 73.88 255 CYS A O 1
ATOM 1944 N N . TYR A 1 256 ? -2.672 -10.320 -1.018 1.00 71.94 256 TYR A N 1
ATOM 1945 C CA . TYR A 1 256 ? -1.921 -9.570 -0.023 1.00 71.94 256 TYR A CA 1
ATOM 1946 C C . TYR A 1 256 ? -2.818 -8.541 0.675 1.00 71.94 256 TYR A C 1
ATOM 1948 O O . TYR A 1 256 ? -3.880 -8.195 0.151 1.00 71.94 256 TYR A O 1
ATOM 1956 N N . VAL A 1 257 ? -2.375 -8.018 1.823 1.00 73.75 257 VAL A N 1
ATOM 1957 C CA . VAL A 1 257 ? -3.147 -7.044 2.605 1.00 73.75 257 VAL A CA 1
ATOM 1958 C C . VAL A 1 257 ? -3.601 -5.852 1.756 1.00 73.75 257 VAL A C 1
ATOM 1960 O O . VAL A 1 257 ? -2.822 -5.226 1.025 1.00 73.75 257 VAL A O 1
ATOM 1963 N N . ALA A 1 258 ? -4.892 -5.552 1.853 1.00 75.25 258 ALA A N 1
ATOM 1964 C CA . ALA A 1 258 ? -5.559 -4.485 1.133 1.00 75.25 258 ALA A CA 1
ATOM 1965 C C . ALA A 1 258 ? -6.125 -3.445 2.111 1.00 75.25 258 ALA A C 1
ATOM 1967 O O . ALA A 1 258 ? -6.517 -3.754 3.240 1.00 75.25 258 ALA A O 1
ATOM 1968 N N . THR A 1 259 ? -6.157 -2.191 1.665 1.00 73.75 259 THR A N 1
ATOM 1969 C CA . THR A 1 259 ? -6.699 -1.054 2.416 1.00 73.75 259 THR A CA 1
ATOM 1970 C C . THR A 1 259 ? -7.435 -0.087 1.484 1.00 73.75 259 THR A C 1
ATOM 1972 O O . THR A 1 259 ? -7.460 -0.276 0.263 1.00 73.75 259 THR A O 1
ATOM 1975 N N . GLY A 1 260 ? -8.086 0.926 2.054 1.00 59.69 260 GLY A N 1
ATOM 1976 C CA . GLY A 1 260 ? -8.752 1.980 1.305 1.00 59.69 260 GLY A CA 1
ATOM 1977 C C . GLY A 1 260 ? -7.772 2.703 0.380 1.00 59.69 260 GLY A C 1
ATOM 1978 O O . GLY A 1 260 ? -6.681 3.098 0.777 1.00 59.69 260 GLY A O 1
ATOM 1979 N N . LYS A 1 261 ? -8.171 2.878 -0.874 1.00 63.56 261 LYS A N 1
ATOM 1980 C CA . LYS A 1 261 ? -7.478 3.663 -1.889 1.00 63.56 261 LYS A CA 1
ATOM 1981 C C . LYS A 1 261 ? -8.241 4.942 -2.153 1.00 63.56 261 LYS A C 1
ATOM 1983 O O . LYS A 1 261 ? -9.467 4.954 -2.248 1.00 63.56 261 LYS A O 1
ATOM 1988 N N . ILE A 1 262 ? -7.479 6.009 -2.360 1.00 59.53 262 ILE A N 1
ATOM 1989 C CA . ILE A 1 262 ? -8.015 7.281 -2.825 1.00 59.53 262 ILE A CA 1
ATOM 1990 C C . ILE A 1 262 ? -8.470 7.095 -4.275 1.00 59.53 262 ILE A C 1
ATOM 1992 O O . ILE A 1 262 ? -7.649 7.096 -5.193 1.00 59.53 262 ILE A O 1
ATOM 1996 N N . ILE A 1 263 ? -9.777 6.955 -4.493 1.00 51.59 263 ILE A N 1
ATOM 1997 C CA . ILE A 1 263 ? -10.365 7.176 -5.813 1.00 51.59 263 ILE A CA 1
ATOM 1998 C C . ILE A 1 263 ? -10.813 8.624 -5.864 1.00 51.59 263 ILE A C 1
ATOM 2000 O O . ILE A 1 263 ? -11.756 9.031 -5.196 1.00 51.59 263 ILE A O 1
ATOM 2004 N N . MET A 1 264 ? -10.135 9.419 -6.686 1.00 42.06 264 MET A N 1
ATOM 2005 C CA . MET A 1 264 ? -10.516 10.804 -6.924 1.00 42.06 264 MET A CA 1
ATOM 2006 C C . MET A 1 264 ? -11.753 10.840 -7.838 1.00 42.06 264 MET A C 1
ATOM 2008 O O . MET A 1 264 ? -11.649 11.166 -9.019 1.00 42.06 264 MET A O 1
ATOM 2012 N N . ASN A 1 265 ? -12.922 10.459 -7.317 1.00 36.72 265 ASN A N 1
ATOM 2013 C CA . ASN A 1 265 ? -14.173 10.575 -8.053 1.00 36.72 265 ASN A CA 1
ATOM 2014 C C . ASN A 1 265 ? -14.683 12.013 -7.915 1.00 36.72 265 ASN A C 1
ATOM 2016 O O . ASN A 1 265 ? -15.277 12.386 -6.901 1.00 36.72 265 ASN A O 1
ATOM 2020 N N . ARG A 1 266 ? -14.378 12.844 -8.917 1.00 37.06 266 ARG A N 1
ATOM 2021 C CA . ARG A 1 266 ? -15.005 14.158 -9.073 1.00 37.06 266 ARG A CA 1
ATOM 2022 C C . ARG A 1 266 ? -16.423 13.940 -9.594 1.00 37.06 266 ARG A C 1
ATOM 2024 O O . ARG A 1 266 ? -16.605 13.776 -10.796 1.00 37.06 266 ARG A O 1
ATOM 2031 N N . SER A 1 267 ? -17.384 13.916 -8.678 1.00 34.12 267 SER A N 1
ATOM 2032 C CA . SER A 1 267 ? -18.780 14.255 -8.961 1.00 34.12 267 SER A CA 1
ATOM 2033 C C . SER A 1 267 ? -18.997 15.701 -8.557 1.00 34.12 267 SER A C 1
ATOM 2035 O O . SER A 1 267 ? -18.782 15.953 -7.348 1.00 34.12 267 SER A O 1
#